Protein AF-A0A9P8GZR8-F1 (afdb_monomer)

Radius of gyration: 40.52 Å; Cα contacts (8 Å, |Δi|>4): 191; chains: 1; bounding box: 116×113×100 Å

Sequence (343 aa):
MSGWYPTDTESRPPSTSALFSSSCRWFKSMFSFAWVFSQSVRPCLRPWTRTPFLPSHVSFSSTRPIAITRVQREQESEQARAARLARKRQYEKTRLANENDQEREARLFRQRQYNKLRRANETAEARAARLARMHEYRTACRECETDKQRQERLARERQARADSPQKFLAYQRKFGRKPENREKTKQKNREYRKKHPGVEHLQHEQLSIRRATRLVEQVFSGRSKTIANTYTWKTHTPVSFDDKVEHHCTACHRFRFLKHWWKEKSRPETTETSSNHDRYMCSRCFANDWNLVVPETFSGRLPRLFTSPDYPPPFRKERLKANKSAHDIKKQHEEDEKENERS

Structure (mmCIF, N/CA/C/O backbone):
data_AF-A0A9P8GZR8-F1
#
_entry.id   AF-A0A9P8GZR8-F1
#
loop_
_atom_site.group_PDB
_atom_site.id
_atom_site.type_symbol
_atom_site.label_atom_id
_atom_site.label_alt_id
_atom_site.label_comp_id
_atom_site.label_asym_id
_atom_site.label_entity_id
_atom_site.label_seq_id
_atom_site.pdbx_PDB_ins_code
_atom_site.Cartn_x
_atom_site.Cartn_y
_atom_site.Cartn_z
_atom_site.occupancy
_atom_site.B_iso_or_equiv
_atom_site.auth_seq_id
_atom_site.auth_comp_id
_atom_site.auth_asym_id
_atom_site.auth_atom_id
_atom_site.pdbx_PDB_model_num
ATOM 1 N N . MET A 1 1 ? -10.740 -64.387 -15.694 1.00 41.38 1 MET A N 1
ATOM 2 C CA . MET A 1 1 ? -11.899 -63.752 -15.034 1.00 41.38 1 MET A CA 1
ATOM 3 C C . MET A 1 1 ? -11.393 -62.648 -14.122 1.00 41.38 1 MET A C 1
ATOM 5 O O . MET A 1 1 ? -10.941 -62.948 -13.029 1.00 41.38 1 MET A O 1
ATOM 9 N N . SER A 1 2 ? -11.427 -61.410 -14.615 1.00 39.69 2 SER A N 1
ATOM 10 C CA . SER A 1 2 ? -11.446 -60.152 -13.849 1.00 39.69 2 SER A CA 1
ATOM 11 C C . SER A 1 2 ? -11.547 -59.006 -14.873 1.00 39.69 2 SER A C 1
ATOM 13 O O . SER A 1 2 ? -10.567 -58.648 -15.520 1.00 39.69 2 SER A O 1
ATOM 15 N N . GLY A 1 3 ? -12.782 -58.539 -15.111 1.00 31.98 3 GLY A N 1
ATOM 16 C CA . GLY A 1 3 ? -13.132 -57.420 -16.008 1.00 31.98 3 GLY A CA 1
ATOM 17 C C . GLY A 1 3 ? -12.658 -56.073 -15.443 1.00 31.98 3 GLY A C 1
ATOM 18 O O . GLY A 1 3 ? -12.529 -55.937 -14.232 1.00 31.98 3 GLY A O 1
ATOM 19 N N . TRP A 1 4 ? -12.188 -55.125 -16.261 1.00 41.56 4 TRP A N 1
ATOM 20 C CA . TRP A 1 4 ? -12.95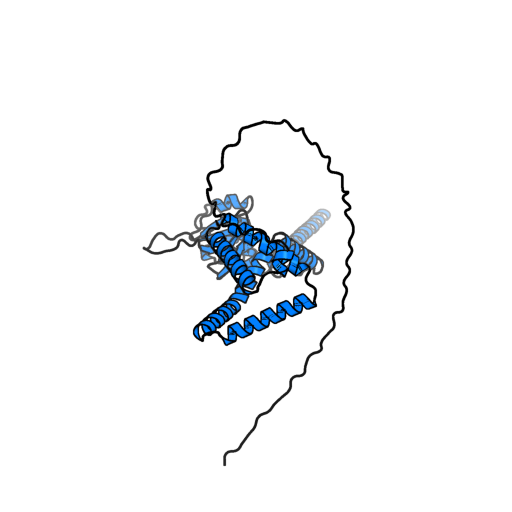8 -54.174 -17.092 1.00 41.56 4 TRP A CA 1
ATOM 21 C C . TRP A 1 4 ? -13.995 -53.364 -16.303 1.00 41.56 4 TRP A C 1
ATOM 23 O O . TRP A 1 4 ? -15.038 -53.917 -15.992 1.00 41.56 4 TRP A O 1
ATOM 33 N N . TYR A 1 5 ? -13.732 -52.068 -16.072 1.00 38.62 5 TYR A N 1
ATOM 34 C CA . TYR A 1 5 ? -14.686 -50.961 -16.283 1.00 38.62 5 TYR A CA 1
ATOM 35 C C . TYR A 1 5 ? -13.929 -49.633 -16.569 1.00 38.62 5 TYR A C 1
ATOM 37 O O . TYR A 1 5 ? -12.768 -49.508 -16.166 1.00 38.62 5 TYR A O 1
ATOM 45 N N . PRO A 1 6 ? -14.546 -48.682 -17.305 1.00 48.59 6 PRO A N 1
ATOM 46 C CA . PRO A 1 6 ? -13.891 -47.645 -18.098 1.00 48.59 6 PRO A CA 1
ATOM 47 C C . PRO A 1 6 ? -14.061 -46.209 -17.562 1.00 48.59 6 PRO A C 1
ATOM 49 O O . PRO A 1 6 ? -14.715 -45.943 -16.558 1.00 48.59 6 PRO A O 1
ATOM 52 N N . THR A 1 7 ? -13.430 -45.295 -18.297 1.00 42.91 7 THR A N 1
ATOM 53 C CA . THR A 1 7 ? -13.471 -43.833 -18.217 1.00 42.91 7 THR A CA 1
ATOM 54 C C . THR A 1 7 ? -14.837 -43.247 -18.572 1.00 42.91 7 THR A C 1
ATOM 56 O O . THR A 1 7 ? -15.318 -43.510 -19.672 1.00 42.91 7 THR A O 1
ATOM 59 N N . ASP A 1 8 ? -15.355 -42.347 -17.731 1.00 36.03 8 ASP A N 1
ATOM 60 C CA . ASP A 1 8 ? -16.434 -41.426 -18.097 1.00 36.03 8 ASP A CA 1
ATOM 61 C C . ASP A 1 8 ? -15.951 -39.973 -18.109 1.00 36.03 8 ASP A C 1
ATOM 63 O O . ASP A 1 8 ? -15.448 -39.408 -17.133 1.00 36.03 8 ASP A O 1
ATOM 67 N N . THR A 1 9 ? -16.109 -39.393 -19.290 1.00 39.34 9 THR A N 1
ATOM 68 C CA . THR A 1 9 ? -16.058 -37.980 -19.630 1.00 39.34 9 THR A CA 1
ATOM 69 C C . THR A 1 9 ? -17.422 -37.350 -19.372 1.00 39.34 9 THR A C 1
ATOM 71 O O . THR A 1 9 ? -18.381 -37.753 -20.020 1.00 39.34 9 THR A O 1
ATOM 74 N N . GLU A 1 10 ? -17.510 -36.291 -18.561 1.00 36.59 10 GLU A N 1
ATOM 75 C CA . GLU A 1 10 ? -18.648 -35.367 -18.648 1.00 36.59 10 GLU A CA 1
ATOM 76 C C . GLU A 1 10 ? -18.236 -33.889 -18.643 1.00 36.59 10 GLU A C 1
ATOM 78 O O . GLU A 1 10 ? -17.566 -33.347 -17.762 1.00 36.59 10 GLU A O 1
ATOM 83 N N . SER A 1 11 ? -18.690 -33.274 -19.725 1.00 33.84 11 SER A N 1
ATOM 84 C CA . SER A 1 11 ? -18.768 -31.884 -20.145 1.00 33.84 11 SER A CA 1
ATOM 85 C C . SER A 1 11 ? -19.301 -30.883 -19.112 1.00 33.84 11 SER A C 1
ATOM 87 O O . SER A 1 11 ? -20.322 -31.106 -18.467 1.00 33.84 11 SER A O 1
ATOM 89 N N . ARG A 1 12 ? -18.701 -29.683 -19.091 1.00 36.59 12 ARG A N 1
ATOM 90 C CA . ARG A 1 12 ? -19.295 -28.457 -18.525 1.00 36.59 12 ARG A CA 1
ATOM 91 C C . ARG A 1 12 ? -19.365 -27.357 -19.602 1.00 36.59 12 ARG A C 1
ATOM 93 O O . ARG A 1 12 ? -18.373 -27.166 -20.304 1.00 36.59 12 ARG A O 1
ATOM 100 N N . PRO A 1 13 ? -20.493 -26.634 -19.744 1.00 46.19 13 PRO A N 1
ATOM 101 C CA . PRO A 1 13 ? -20.713 -25.684 -20.839 1.00 46.19 13 PRO A CA 1
ATOM 102 C C . PRO A 1 13 ? -20.084 -24.294 -20.590 1.00 46.19 13 PRO A C 1
ATOM 104 O O . PRO A 1 13 ? -19.854 -23.922 -19.435 1.00 46.19 13 PRO A O 1
ATOM 107 N N . PRO A 1 14 ? -19.836 -23.493 -21.649 1.00 40.06 14 PRO A N 1
ATOM 108 C CA . PRO A 1 14 ? -19.270 -22.150 -21.529 1.00 40.06 14 PRO A CA 1
ATOM 109 C C . PRO A 1 14 ? -20.333 -21.079 -21.227 1.00 40.06 14 PRO A C 1
ATOM 111 O O . PRO A 1 14 ? -21.362 -20.983 -21.894 1.00 40.06 14 PRO A O 1
ATOM 114 N N . SER A 1 15 ? -20.052 -20.218 -20.242 1.00 38.75 15 SER A N 1
ATOM 115 C CA . SER A 1 15 ? -20.881 -19.061 -19.892 1.00 38.75 15 SER A CA 1
ATOM 116 C C . SER A 1 15 ? -20.549 -17.834 -20.752 1.00 38.75 15 SER A C 1
ATOM 118 O O . SER A 1 15 ? -19.483 -17.235 -20.620 1.00 38.75 15 SER A O 1
ATOM 120 N N . THR A 1 16 ? -21.502 -17.485 -21.612 1.00 37.47 16 THR A N 1
ATOM 121 C CA . THR A 1 16 ? -21.916 -16.146 -22.072 1.00 37.47 16 THR A CA 1
ATOM 122 C C . THR A 1 16 ? -21.005 -14.947 -21.765 1.00 37.47 16 THR A C 1
ATOM 124 O O . THR A 1 16 ? -20.926 -14.445 -20.642 1.00 37.47 16 THR A O 1
ATOM 127 N N . SER A 1 17 ? -20.434 -14.409 -22.839 1.00 33.34 17 SER A N 1
ATOM 128 C CA . SER A 1 17 ? -19.856 -13.076 -22.982 1.00 33.34 17 SER A CA 1
ATOM 129 C C . SER A 1 17 ? -20.936 -11.989 -23.057 1.00 33.34 17 SER A C 1
ATOM 131 O O . SER A 1 17 ? -21.786 -12.031 -23.945 1.00 33.34 17 SER A O 1
ATOM 133 N N . ALA A 1 18 ? -20.853 -10.976 -22.190 1.00 35.78 18 ALA A N 1
ATOM 134 C CA . ALA A 1 18 ? -21.637 -9.746 -22.286 1.00 35.78 18 ALA A CA 1
ATOM 135 C C . ALA A 1 18 ? -20.717 -8.526 -22.477 1.00 35.78 18 ALA A C 1
ATOM 137 O O . ALA A 1 18 ? -19.954 -8.135 -21.596 1.00 35.78 18 ALA A O 1
ATOM 138 N N . LEU A 1 19 ? -20.797 -8.001 -23.698 1.00 36.06 19 LEU A N 1
ATOM 139 C CA . LEU A 1 19 ? -20.712 -6.612 -24.154 1.00 36.06 19 LEU A CA 1
ATOM 140 C C . LEU A 1 19 ? -20.457 -5.533 -23.081 1.00 36.06 19 LEU A C 1
ATOM 142 O O . LEU A 1 19 ? -21.295 -5.310 -22.215 1.00 36.06 19 LEU A O 1
ATOM 146 N N . PHE A 1 20 ? -19.401 -4.733 -23.268 1.00 30.66 20 PHE A N 1
ATOM 147 C CA . PHE A 1 20 ? -19.472 -3.300 -22.965 1.00 30.66 20 PHE A CA 1
ATOM 148 C C . PHE A 1 20 ? -18.838 -2.479 -24.087 1.00 30.66 20 PHE A C 1
ATOM 150 O O . PHE A 1 20 ? -17.641 -2.546 -24.364 1.00 30.66 20 PHE A O 1
ATOM 157 N N . SER A 1 21 ? -19.724 -1.729 -24.734 1.00 31.88 21 SER A N 1
ATOM 158 C CA . SER A 1 21 ? -19.485 -0.761 -25.789 1.00 31.88 21 SER A CA 1
ATOM 159 C C . SER A 1 21 ? -18.870 0.527 -25.234 1.00 31.88 21 SER A C 1
ATOM 161 O O . SER A 1 21 ? -19.261 1.034 -24.184 1.00 31.88 21 SER A O 1
ATOM 163 N N . SER A 1 22 ? -17.897 1.021 -25.994 1.00 32.09 22 SER A N 1
ATOM 164 C CA . SER A 1 22 ? -17.511 2.403 -26.273 1.00 32.09 22 SER A CA 1
ATOM 165 C C . SER A 1 22 ? -18.297 3.542 -25.612 1.00 32.09 22 SER A C 1
ATOM 167 O O . SER A 1 22 ? -19.508 3.652 -25.775 1.00 32.09 22 SER A O 1
ATOM 169 N N . SER A 1 23 ? -17.561 4.517 -25.062 1.00 33.31 23 SER A N 1
ATOM 170 C CA . SER A 1 23 ? -17.719 5.938 -25.426 1.00 33.31 23 SER A CA 1
ATOM 171 C C . SER A 1 23 ? -16.568 6.792 -24.887 1.00 33.31 23 SER A C 1
ATOM 173 O O . SER A 1 23 ? -16.474 7.098 -23.701 1.00 33.31 23 SER A O 1
ATOM 175 N N . CYS A 1 24 ? -15.697 7.205 -25.806 1.00 31.47 24 CYS A N 1
ATOM 176 C CA . CYS A 1 24 ? -14.807 8.348 -25.664 1.00 31.47 24 CYS A CA 1
ATOM 177 C C . CYS A 1 24 ? -15.612 9.646 -25.795 1.00 31.47 24 CYS A C 1
ATOM 179 O O . CYS A 1 24 ? -16.327 9.794 -26.780 1.00 31.47 24 CYS A O 1
ATOM 181 N N . ARG A 1 25 ? -15.402 10.630 -24.913 1.00 35.22 25 ARG A N 1
ATOM 182 C CA . ARG A 1 25 ? -15.532 12.053 -25.273 1.00 35.22 25 ARG A CA 1
ATOM 183 C C . ARG A 1 25 ? -14.432 12.867 -24.603 1.00 35.22 25 ARG A C 1
ATOM 185 O O . ARG A 1 25 ? -14.349 12.965 -23.384 1.00 35.22 25 ARG A O 1
ATOM 192 N N . TRP A 1 26 ? -13.567 13.404 -25.456 1.00 32.12 26 TRP A N 1
ATOM 193 C CA . TRP A 1 26 ? -12.653 14.502 -25.182 1.00 32.12 26 TRP A CA 1
ATOM 194 C C . TRP A 1 26 ? -13.415 15.827 -25.263 1.00 32.12 26 TRP A C 1
ATOM 196 O O . TRP A 1 26 ? -14.253 15.990 -26.146 1.00 32.12 26 TRP A O 1
ATOM 206 N N . PHE A 1 27 ? -13.036 16.796 -24.433 1.00 29.84 27 PHE A N 1
ATOM 207 C CA . PHE A 1 27 ? -13.162 18.215 -24.760 1.00 29.84 27 PHE A CA 1
ATOM 208 C C . PHE A 1 27 ? -11.853 18.918 -24.380 1.00 29.84 27 PHE A C 1
ATOM 210 O O . PHE A 1 27 ? -11.370 18.799 -23.255 1.00 29.84 27 PHE A O 1
ATOM 217 N N . LYS A 1 28 ? -11.259 19.595 -25.367 1.00 34.94 28 LYS A N 1
ATOM 218 C CA . LYS A 1 28 ? -10.106 20.500 -25.272 1.00 34.94 28 LYS A CA 1
ATOM 219 C C . LYS A 1 28 ? -10.610 21.924 -25.502 1.00 34.94 28 LYS A C 1
ATOM 221 O O . LYS A 1 28 ? -11.396 22.107 -26.422 1.00 34.94 28 LYS A O 1
ATOM 226 N N . SER A 1 29 ? -10.084 22.887 -24.748 1.00 29.55 29 SER A N 1
ATOM 227 C CA . SER A 1 29 ? -9.763 24.277 -25.144 1.00 29.55 29 SER A CA 1
ATOM 228 C C . SER A 1 29 ? -9.385 25.044 -23.867 1.00 29.55 29 SER A C 1
ATOM 230 O O . SER A 1 29 ? -9.903 24.712 -22.811 1.00 29.55 29 SER A O 1
ATOM 232 N N . MET A 1 30 ? -8.528 26.061 -23.813 1.00 31.45 30 MET A N 1
ATOM 233 C CA . MET A 1 30 ? -7.739 26.797 -24.798 1.00 31.45 30 MET A CA 1
ATOM 234 C C . MET A 1 30 ? -6.785 27.668 -23.955 1.00 31.45 30 MET A C 1
ATOM 236 O O . MET A 1 30 ? -7.251 28.293 -23.009 1.00 31.45 30 MET A O 1
ATOM 240 N N . PHE A 1 31 ? -5.490 27.741 -24.259 1.00 32.75 31 PHE A N 1
ATOM 241 C CA . PHE A 1 31 ? -4.648 28.844 -23.774 1.00 32.75 31 PHE A CA 1
ATOM 242 C C . PHE A 1 31 ? -3.697 29.260 -24.894 1.00 32.75 31 PHE A C 1
ATOM 244 O O . PHE A 1 31 ? -2.728 28.567 -25.202 1.00 32.75 31 PHE A O 1
ATOM 251 N N . SER A 1 32 ? -4.040 30.387 -25.517 1.00 33.41 32 SER A N 1
ATOM 252 C CA . SER A 1 32 ? -3.148 31.208 -26.331 1.00 33.41 32 SER A CA 1
ATOM 253 C C . SER A 1 32 ? -2.148 31.904 -25.418 1.00 33.41 32 SER A C 1
ATOM 255 O O . SER A 1 32 ? -2.558 32.543 -24.454 1.00 33.41 32 SER A O 1
ATOM 257 N N . PHE A 1 33 ? -0.863 31.860 -25.760 1.00 33.91 33 PHE A N 1
ATOM 258 C CA . PHE A 1 33 ? 0.073 32.897 -25.339 1.00 33.91 33 PHE A CA 1
ATOM 259 C C . PHE A 1 33 ? 0.912 33.347 -26.527 1.00 33.91 33 PHE A C 1
ATOM 261 O O . PHE A 1 33 ? 1.509 32.546 -27.247 1.00 33.91 33 PHE A O 1
ATOM 268 N N . ALA A 1 34 ? 0.856 34.658 -26.726 1.00 33.78 34 ALA A N 1
ATOM 269 C CA . ALA A 1 34 ? 1.476 35.408 -27.790 1.00 33.78 34 ALA A CA 1
ATOM 270 C C . ALA A 1 34 ? 3.004 35.406 -27.668 1.00 33.78 34 ALA A C 1
ATOM 272 O O . ALA A 1 34 ? 3.575 35.536 -26.586 1.00 33.78 34 ALA A O 1
ATOM 273 N N . TRP A 1 35 ? 3.639 35.294 -28.828 1.00 33.28 35 TRP A N 1
ATOM 274 C CA . TRP A 1 35 ? 5.014 35.694 -29.083 1.00 33.28 35 TRP A CA 1
ATOM 275 C C . TRP A 1 35 ? 5.139 37.218 -29.001 1.00 33.28 35 TRP A C 1
ATOM 277 O O . TRP A 1 35 ? 4.384 37.919 -29.671 1.00 33.28 35 TRP A O 1
ATOM 287 N N . VAL A 1 36 ? 6.134 37.726 -28.269 1.00 35.84 36 VAL A N 1
ATOM 288 C CA . VAL A 1 36 ? 6.644 39.093 -28.450 1.00 35.84 36 VAL A CA 1
ATOM 289 C C . VAL A 1 36 ? 8.171 39.073 -28.506 1.00 35.84 36 VAL A C 1
ATOM 291 O O . VAL A 1 36 ? 8.847 38.277 -27.859 1.00 35.84 36 VAL A O 1
ATOM 294 N N . PHE A 1 37 ? 8.641 39.941 -29.392 1.00 30.38 37 PHE A N 1
ATOM 295 C CA . PHE A 1 37 ? 9.926 40.074 -30.049 1.00 30.38 37 PHE A CA 1
ATOM 296 C C . PHE A 1 37 ? 11.168 40.240 -29.166 1.00 30.38 37 PHE A C 1
ATOM 298 O O . PHE A 1 37 ? 11.188 40.947 -28.164 1.00 30.38 37 PHE A O 1
ATOM 305 N N . SER A 1 38 ? 12.249 39.680 -29.704 1.00 31.52 38 SER A N 1
ATOM 306 C CA . SER A 1 38 ? 13.649 39.994 -29.437 1.00 31.52 38 SER A CA 1
ATOM 307 C C . SER A 1 38 ? 14.034 41.363 -30.027 1.00 31.52 38 SER A C 1
ATOM 309 O O . SER A 1 38 ? 13.811 41.603 -31.211 1.00 31.52 38 SER A O 1
ATOM 311 N N . GLN A 1 39 ? 14.700 42.211 -29.240 1.00 34.03 39 GLN A N 1
ATOM 312 C CA . GLN A 1 39 ? 15.567 43.310 -29.701 1.00 34.03 39 GLN A CA 1
ATOM 313 C C . GLN A 1 39 ? 16.899 43.141 -28.948 1.00 34.03 39 GLN A C 1
ATOM 315 O O . GLN A 1 39 ? 16.931 43.204 -27.726 1.00 34.03 39 GLN A O 1
ATOM 320 N N . SER A 1 40 ? 17.956 42.600 -29.560 1.00 35.69 40 SER A N 1
ATOM 321 C CA . SER A 1 40 ? 18.969 43.305 -30.363 1.00 35.69 40 SER A CA 1
ATOM 322 C C . SER A 1 40 ? 19.450 44.623 -29.751 1.00 35.69 40 SER A C 1
ATOM 324 O O . SER A 1 40 ? 18.965 45.688 -30.116 1.00 35.69 40 SER A O 1
ATOM 326 N N . VAL A 1 41 ? 20.499 44.549 -28.929 1.00 36.88 41 VAL A N 1
ATOM 327 C CA . VAL A 1 41 ? 21.433 45.664 -28.728 1.00 36.88 41 VAL A CA 1
ATOM 328 C C . VAL A 1 41 ? 22.851 45.124 -28.910 1.00 36.88 41 VAL A C 1
ATOM 330 O O . VAL A 1 41 ? 23.341 44.322 -28.118 1.00 36.88 41 VAL A O 1
ATOM 333 N N . ARG A 1 42 ? 23.491 45.537 -30.008 1.00 44.06 42 ARG A N 1
ATOM 334 C CA . ARG A 1 42 ? 24.937 45.418 -30.229 1.00 44.06 42 ARG A CA 1
ATOM 335 C C . ARG A 1 42 ? 25.636 46.560 -29.488 1.00 44.06 42 ARG A C 1
ATOM 337 O O . ARG A 1 42 ? 25.150 47.685 -29.581 1.00 44.06 42 ARG A O 1
ATOM 344 N N . PRO A 1 43 ? 26.824 46.328 -28.911 1.00 37.69 43 PRO A N 1
ATOM 345 C CA . PRO A 1 43 ? 27.811 47.396 -28.817 1.00 37.69 43 PRO A CA 1
ATOM 346 C C . PRO A 1 43 ? 29.089 47.054 -29.593 1.00 37.69 43 PRO A C 1
AT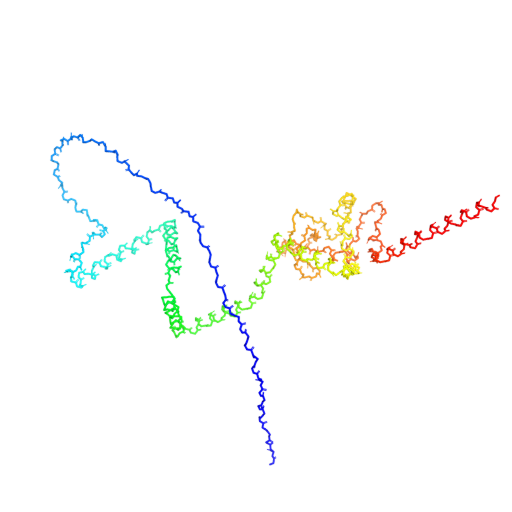OM 348 O O . PRO A 1 43 ? 29.773 46.071 -29.328 1.00 37.69 43 PRO A O 1
ATOM 351 N N . CYS A 1 44 ? 29.339 47.910 -30.579 1.00 35.25 44 CYS A N 1
ATOM 352 C CA . CYS A 1 44 ? 30.595 48.565 -30.932 1.00 35.25 44 CYS A CA 1
ATOM 353 C C . CYS A 1 44 ? 31.929 47.809 -30.794 1.00 35.25 44 CYS A C 1
ATOM 355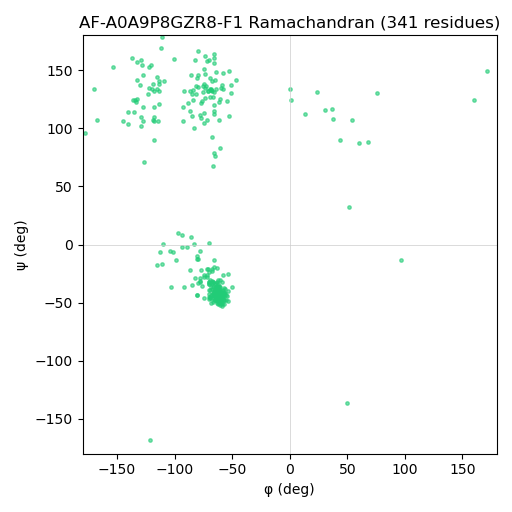 O O . CYS A 1 44 ? 32.448 47.549 -29.712 1.00 35.25 44 CYS A O 1
ATOM 357 N N . LEU A 1 45 ? 32.542 47.639 -31.966 1.00 38.78 45 LEU A N 1
ATOM 358 C CA . LEU A 1 45 ? 33.963 47.425 -32.213 1.00 38.78 45 LEU A CA 1
ATOM 359 C C . LEU A 1 45 ? 34.839 48.483 -31.514 1.00 38.78 45 LEU A C 1
ATOM 361 O O . LEU A 1 45 ? 34.586 49.682 -31.631 1.00 38.78 45 LEU A O 1
ATOM 365 N N . ARG A 1 46 ? 35.948 48.040 -30.910 1.00 38.25 46 ARG A N 1
ATOM 366 C CA . ARG A 1 46 ? 37.199 48.812 -30.844 1.00 38.25 46 ARG A CA 1
ATOM 367 C C . ARG A 1 46 ? 38.366 47.928 -31.302 1.00 38.25 46 ARG A C 1
ATOM 369 O O . ARG A 1 46 ? 38.416 46.764 -30.905 1.00 38.25 46 ARG A O 1
ATOM 376 N N . PRO A 1 47 ? 39.291 48.455 -32.121 1.00 44.72 47 PRO A N 1
ATOM 377 C CA . PRO A 1 47 ? 40.413 47.701 -32.658 1.00 44.72 47 PRO A CA 1
ATOM 378 C C . PRO A 1 47 ? 41.587 47.733 -31.677 1.00 44.72 47 PRO A C 1
ATOM 380 O O . PRO A 1 47 ? 41.964 48.794 -31.186 1.00 44.72 47 PRO A O 1
ATOM 383 N N . TRP A 1 48 ? 42.178 46.573 -31.404 1.00 41.97 48 TRP A N 1
ATOM 384 C CA . TRP A 1 48 ? 43.491 46.470 -30.773 1.00 41.97 48 TRP A CA 1
ATOM 385 C C . TRP A 1 48 ? 44.426 45.758 -31.742 1.00 41.97 48 TRP A C 1
ATOM 387 O O . TRP A 1 48 ? 4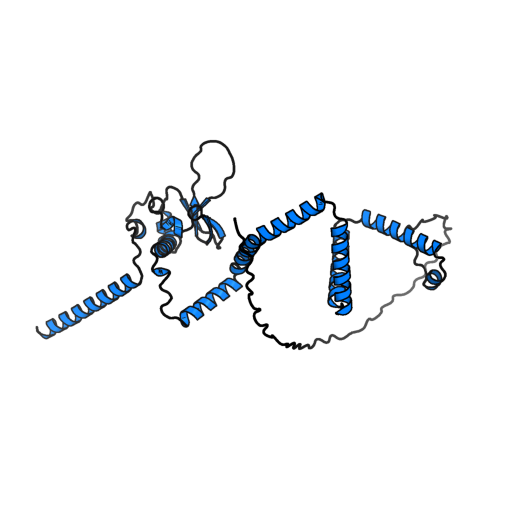4.323 44.558 -31.979 1.00 41.97 48 TRP A O 1
ATOM 397 N N . THR A 1 49 ? 45.336 46.533 -32.315 1.00 47.44 49 THR A N 1
ATOM 398 C CA . THR A 1 49 ? 46.551 46.048 -32.960 1.00 47.44 49 THR A CA 1
ATOM 399 C C . THR A 1 49 ? 47.452 45.414 -31.903 1.00 47.44 49 THR A C 1
ATOM 401 O O . THR A 1 49 ? 47.887 46.093 -30.972 1.00 47.44 49 THR A O 1
ATOM 404 N N . ARG A 1 50 ? 47.767 44.124 -32.049 1.00 40.56 50 ARG A N 1
ATOM 405 C CA . ARG A 1 50 ? 48.863 43.480 -31.317 1.00 40.56 50 ARG A CA 1
ATOM 406 C C . ARG A 1 50 ? 49.535 42.433 -32.209 1.00 40.56 50 ARG A C 1
ATOM 408 O O . ARG A 1 50 ? 48.942 41.410 -32.517 1.00 40.56 50 ARG A O 1
ATOM 415 N N . THR A 1 51 ? 50.733 42.802 -32.664 1.00 43.69 51 THR A N 1
ATOM 416 C CA . THR A 1 51 ? 51.938 41.997 -32.962 1.00 43.69 51 THR A CA 1
ATOM 417 C C . THR A 1 51 ? 51.782 40.496 -33.275 1.00 43.69 51 THR A C 1
ATOM 419 O O . THR A 1 51 ? 51.224 39.763 -32.458 1.00 43.69 51 THR A O 1
ATOM 422 N N . PRO A 1 52 ? 52.398 39.988 -34.363 1.00 46.19 52 PRO A N 1
ATOM 423 C CA . PRO A 1 52 ? 52.395 38.566 -34.677 1.00 46.19 52 PRO A CA 1
ATOM 424 C C . PRO A 1 52 ? 53.344 37.823 -33.729 1.00 46.19 52 PRO A C 1
ATOM 426 O O . PRO A 1 52 ? 54.563 37.890 -33.861 1.00 46.19 52 PRO A O 1
ATOM 429 N N . PHE A 1 53 ? 52.781 37.110 -32.757 1.00 41.78 53 PHE A N 1
ATOM 430 C CA . PHE A 1 53 ? 53.499 36.069 -32.032 1.00 41.78 53 PHE A CA 1
ATOM 431 C C . PHE A 1 53 ? 53.339 34.773 -32.834 1.00 41.78 53 PHE A C 1
ATOM 433 O O . PHE A 1 53 ? 52.221 34.295 -33.030 1.00 41.78 53 PHE A O 1
ATOM 440 N N . LEU A 1 54 ? 54.447 34.247 -33.356 1.00 49.38 54 LEU A N 1
ATOM 441 C CA . LEU A 1 54 ? 54.511 32.955 -34.040 1.00 49.38 54 LEU A CA 1
ATOM 442 C C . LEU A 1 54 ? 53.941 31.857 -33.122 1.00 49.38 54 LEU A C 1
ATOM 444 O O . LEU A 1 54 ? 54.451 31.686 -32.012 1.00 49.38 54 LEU A O 1
ATOM 448 N N . PRO A 1 55 ? 52.919 31.089 -33.542 1.00 44.19 55 PRO A N 1
ATOM 449 C CA . PRO A 1 55 ? 52.497 29.931 -32.782 1.00 44.19 55 PRO A CA 1
ATOM 450 C C . PRO A 1 55 ? 53.492 28.801 -33.044 1.00 44.19 55 PRO A C 1
ATOM 452 O O . PRO A 1 55 ? 53.541 28.214 -34.126 1.00 44.19 55 PRO A O 1
ATOM 455 N N . SER A 1 56 ? 54.288 28.490 -32.025 1.00 42.72 56 SER A N 1
ATOM 456 C CA . SER A 1 56 ? 54.913 27.184 -31.887 1.00 42.72 56 SER A CA 1
ATOM 457 C C . SER A 1 56 ? 53.835 26.107 -32.038 1.00 42.72 56 SER A C 1
ATOM 459 O O . SER A 1 56 ? 52.755 26.182 -31.448 1.00 42.72 56 SER A O 1
ATOM 461 N N . HIS A 1 57 ? 54.119 25.126 -32.891 1.00 50.41 57 HIS A N 1
ATOM 462 C CA . HIS A 1 57 ? 53.253 23.998 -33.217 1.00 50.41 57 HIS A CA 1
ATOM 463 C C . HIS A 1 57 ? 53.065 23.106 -31.976 1.00 50.41 57 HIS A C 1
ATOM 465 O O . HIS A 1 57 ? 53.692 22.061 -31.825 1.00 50.41 57 HIS A O 1
ATOM 471 N N . VAL A 1 58 ? 52.198 23.516 -31.052 1.00 42.19 58 VAL A N 1
ATOM 472 C CA . VAL A 1 58 ? 51.676 22.620 -30.024 1.00 42.19 58 VAL A CA 1
ATOM 473 C C . VAL A 1 58 ? 50.525 21.872 -30.673 1.00 42.19 58 VAL A C 1
ATOM 475 O O . VAL A 1 58 ? 49.424 22.401 -30.827 1.00 42.19 58 VAL A O 1
ATOM 478 N N . SER A 1 59 ? 50.798 20.641 -31.100 1.00 40.91 59 SER A N 1
ATOM 479 C CA . SER A 1 59 ? 49.794 19.688 -31.567 1.00 40.91 59 SER A CA 1
ATOM 480 C C . SER A 1 59 ? 48.811 19.395 -30.433 1.00 40.91 59 SER A C 1
ATOM 482 O O . SER A 1 59 ? 48.952 18.422 -29.694 1.00 40.91 59 SER A O 1
ATOM 484 N N . PHE A 1 60 ? 47.811 20.261 -30.263 1.00 39.28 60 PHE A N 1
ATOM 485 C CA . PHE A 1 60 ? 46.698 20.029 -29.358 1.00 39.28 60 PHE A CA 1
ATOM 486 C C . PHE A 1 60 ? 45.882 18.871 -29.931 1.00 39.28 60 PHE A C 1
ATOM 488 O O . PHE A 1 60 ? 45.009 19.049 -30.782 1.00 39.28 60 PHE A O 1
ATOM 495 N N . SER A 1 61 ? 46.204 17.656 -29.485 1.00 42.78 61 SER A N 1
ATOM 496 C CA . SER A 1 61 ? 45.419 16.447 -29.718 1.00 42.78 61 SER A CA 1
ATOM 497 C C . SER A 1 61 ? 44.073 16.593 -29.003 1.00 42.78 61 SER A C 1
ATOM 499 O O . SER A 1 61 ? 43.837 16.028 -27.933 1.00 42.78 61 SER A O 1
ATOM 501 N N . SER A 1 62 ? 43.173 17.384 -29.589 1.00 48.12 62 SER A N 1
ATOM 502 C CA . SER A 1 62 ? 41.789 17.470 -29.154 1.00 48.12 62 SER A CA 1
ATOM 503 C C . SER A 1 62 ? 41.165 16.088 -29.306 1.00 48.12 62 SER A C 1
ATOM 505 O O . SER A 1 62 ? 40.879 15.623 -30.406 1.00 48.12 62 SER A O 1
ATOM 507 N N . THR A 1 63 ? 40.928 15.419 -28.181 1.00 54.31 63 THR A N 1
ATOM 508 C CA . THR A 1 63 ? 40.243 14.119 -28.112 1.00 54.31 63 THR A CA 1
ATOM 509 C C . THR A 1 63 ? 38.752 14.232 -28.447 1.00 54.31 63 THR A C 1
ATOM 511 O O . THR A 1 63 ? 38.018 13.244 -28.388 1.00 54.31 63 THR A O 1
ATOM 514 N N . ARG A 1 64 ? 38.270 15.441 -28.773 1.00 57.91 64 ARG A N 1
ATOM 515 C CA . ARG A 1 64 ? 36.882 15.686 -29.156 1.00 57.91 64 ARG A CA 1
ATOM 516 C C . ARG A 1 64 ? 36.696 15.331 -30.633 1.00 57.91 64 ARG A C 1
ATOM 518 O O . ARG A 1 64 ? 37.458 15.808 -31.471 1.00 57.91 64 ARG A O 1
ATOM 525 N N . PRO A 1 65 ? 35.677 14.530 -30.981 1.00 59.28 65 PRO A N 1
ATOM 526 C CA . PRO A 1 65 ? 35.416 14.192 -32.372 1.00 59.28 65 PRO A CA 1
ATOM 527 C C . PRO A 1 65 ? 35.103 15.463 -33.173 1.00 59.28 65 PRO A C 1
ATOM 529 O O . PRO A 1 65 ? 34.168 16.194 -32.846 1.00 59.28 65 PRO A O 1
ATOM 532 N N . ILE A 1 66 ? 35.887 15.711 -34.223 1.00 66.19 66 ILE A N 1
ATOM 533 C CA . ILE A 1 66 ? 35.679 16.817 -35.164 1.00 66.19 66 ILE A CA 1
ATOM 534 C C . ILE A 1 66 ? 34.343 16.598 -35.890 1.00 66.19 66 ILE A C 1
ATOM 536 O O . ILE A 1 66 ? 34.030 15.484 -36.324 1.00 66.19 66 ILE A O 1
ATOM 540 N N . ALA A 1 67 ? 33.529 17.650 -35.998 1.00 67.75 67 ALA A N 1
ATOM 541 C CA . ALA A 1 67 ? 32.249 17.592 -36.692 1.00 67.75 67 ALA A CA 1
ATOM 542 C C . ALA A 1 67 ? 32.477 17.504 -38.211 1.00 67.75 67 ALA A C 1
ATOM 544 O O . ALA A 1 67 ? 32.858 18.480 -38.846 1.00 67.75 67 ALA A O 1
ATOM 545 N N . ILE A 1 68 ? 32.239 16.324 -38.785 1.00 74.81 68 ILE A N 1
ATOM 546 C CA . ILE A 1 68 ? 32.353 16.076 -40.228 1.00 74.81 68 ILE A CA 1
ATOM 547 C C . ILE A 1 68 ? 31.086 16.551 -40.947 1.00 74.81 68 ILE A C 1
ATOM 549 O O . ILE A 1 68 ? 29.954 16.296 -40.494 1.00 74.81 68 ILE A O 1
ATOM 553 N N . THR A 1 69 ? 31.274 17.232 -42.078 1.00 83.50 69 THR A N 1
ATOM 554 C CA . THR A 1 69 ? 30.175 17.773 -42.885 1.00 83.50 69 THR A CA 1
ATOM 555 C C . THR A 1 69 ? 29.325 16.652 -43.489 1.00 83.50 69 THR A C 1
ATOM 557 O O . THR A 1 69 ? 29.692 15.475 -43.486 1.00 83.50 69 THR A O 1
ATOM 560 N N . ARG A 1 70 ? 28.125 16.995 -43.966 1.00 81.62 70 ARG A N 1
ATOM 561 C CA . ARG A 1 70 ? 27.226 16.022 -44.601 1.00 81.62 70 ARG A CA 1
ATOM 562 C C . ARG A 1 70 ? 27.857 15.405 -45.856 1.00 81.62 70 ARG A C 1
ATOM 564 O O . ARG A 1 70 ? 27.855 14.189 -45.979 1.00 81.62 70 ARG A O 1
ATOM 571 N N . VAL A 1 71 ? 28.464 16.238 -46.699 1.00 82.06 71 VAL A N 1
ATOM 572 C CA . VAL A 1 71 ? 29.116 15.831 -47.955 1.00 82.06 71 VAL A CA 1
ATOM 573 C C . VAL A 1 71 ? 30.265 14.854 -47.696 1.00 82.06 71 VAL A C 1
ATOM 575 O O . VAL A 1 71 ? 30.345 13.804 -48.321 1.00 82.06 71 VAL A O 1
ATOM 578 N N . GLN A 1 72 ? 31.100 15.128 -46.692 1.00 80.56 72 GLN A N 1
ATOM 579 C CA . GLN A 1 72 ? 32.191 14.227 -46.311 1.00 80.56 72 GLN A CA 1
ATOM 580 C C . GLN A 1 72 ? 31.685 12.878 -45.778 1.00 80.56 72 GLN A C 1
ATOM 582 O O . GLN A 1 72 ? 32.307 11.855 -46.028 1.00 80.56 72 GLN A O 1
ATOM 587 N N . ARG A 1 73 ? 30.540 12.842 -45.081 1.00 82.81 73 ARG A N 1
ATOM 588 C CA . ARG A 1 73 ? 29.927 11.581 -44.622 1.00 82.81 73 ARG A CA 1
ATOM 589 C C . ARG A 1 73 ? 29.368 10.731 -45.759 1.00 82.81 73 ARG A C 1
ATOM 591 O O . ARG A 1 73 ? 29.309 9.516 -45.607 1.00 82.81 73 ARG A O 1
ATOM 598 N N . GLU A 1 74 ? 28.916 11.365 -46.834 1.00 87.00 74 GLU A N 1
ATOM 599 C CA . GLU A 1 74 ? 28.382 10.687 -48.019 1.00 87.00 74 GLU A CA 1
ATOM 600 C C . GLU A 1 74 ? 29.516 10.133 -48.902 1.00 87.00 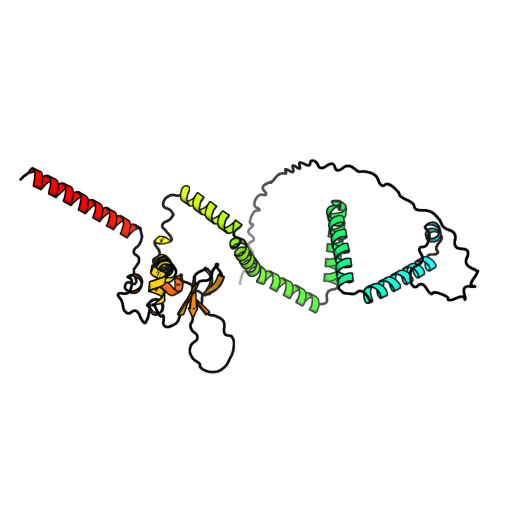74 GLU A C 1
ATOM 602 O O . GLU A 1 74 ? 29.344 9.093 -49.525 1.00 87.00 74 GLU A O 1
ATOM 607 N N . GLN A 1 75 ? 30.691 10.771 -48.884 1.00 89.19 75 GLN A N 1
ATOM 608 C CA . GLN A 1 75 ? 31.891 10.360 -49.630 1.00 89.19 75 GLN A CA 1
ATOM 609 C C . GLN A 1 75 ? 32.862 9.475 -48.819 1.00 89.19 75 GLN A C 1
ATOM 611 O O . GLN A 1 75 ? 33.895 9.047 -49.330 1.00 89.19 75 GLN A O 1
ATOM 616 N N . GLU A 1 76 ? 32.567 9.210 -47.543 1.00 89.38 76 GLU A N 1
ATOM 617 C CA . GLU A 1 76 ? 33.393 8.371 -46.668 1.00 89.38 76 GLU A CA 1
ATOM 618 C C . GLU A 1 76 ? 33.356 6.898 -47.108 1.00 89.38 76 GLU A C 1
ATOM 620 O O . GLU A 1 76 ? 32.284 6.315 -47.275 1.00 89.38 76 GLU A O 1
ATOM 625 N N . SER A 1 77 ? 34.525 6.252 -47.185 1.00 93.88 77 SER A N 1
ATOM 626 C CA . SER A 1 77 ? 34.594 4.794 -47.336 1.00 93.88 77 SER A CA 1
ATOM 627 C C . SER A 1 77 ? 34.043 4.079 -46.097 1.00 93.88 77 SER A C 1
ATOM 629 O O . SER A 1 77 ? 34.064 4.612 -44.981 1.00 93.88 77 SER A O 1
ATOM 631 N N . GLU A 1 78 ? 33.584 2.834 -46.253 1.00 93.56 78 GLU A N 1
ATOM 632 C CA . GLU A 1 78 ? 33.054 2.044 -45.133 1.00 93.56 78 GLU A CA 1
ATOM 633 C C . GLU A 1 78 ? 34.076 1.870 -44.003 1.00 93.56 78 GLU A C 1
ATOM 635 O O . GLU A 1 78 ? 33.733 1.997 -42.825 1.00 93.56 78 GLU A O 1
ATOM 640 N N . GLN A 1 79 ? 35.349 1.661 -44.356 1.00 92.62 79 GLN A N 1
ATOM 641 C CA . GLN A 1 79 ? 36.450 1.558 -43.398 1.00 92.62 79 GLN A CA 1
ATOM 642 C C . GLN A 1 79 ? 36.673 2.878 -42.646 1.00 92.62 79 GLN A C 1
ATOM 644 O O . GLN A 1 79 ? 36.786 2.877 -41.417 1.00 92.62 79 GLN A O 1
ATOM 649 N N . ALA A 1 80 ? 36.661 4.018 -43.347 1.00 90.31 80 ALA A N 1
ATOM 650 C CA . ALA A 1 80 ? 36.789 5.335 -42.721 1.00 90.31 80 ALA A CA 1
ATOM 651 C C . ALA A 1 80 ? 35.603 5.637 -41.788 1.00 90.31 80 ALA A C 1
ATOM 653 O O . ALA A 1 80 ? 35.789 6.099 -40.653 1.00 90.31 80 ALA A O 1
ATOM 654 N N . ARG A 1 81 ? 34.382 5.292 -42.215 1.00 91.19 81 ARG A N 1
ATOM 655 C CA . ARG A 1 81 ? 33.164 5.398 -41.405 1.00 91.19 81 ARG A CA 1
ATOM 656 C C . ARG A 1 81 ? 33.240 4.517 -40.157 1.00 91.19 81 ARG A C 1
ATOM 658 O O . ARG A 1 81 ? 32.907 4.984 -39.063 1.00 91.19 81 ARG A O 1
ATOM 665 N N . ALA A 1 82 ? 33.692 3.270 -40.290 1.00 94.06 82 ALA A N 1
ATOM 666 C CA . ALA A 1 82 ? 33.864 2.342 -39.175 1.00 94.06 82 ALA A CA 1
ATOM 667 C C . ALA A 1 82 ? 34.901 2.861 -38.169 1.00 94.06 82 ALA A C 1
ATOM 669 O O . ALA A 1 82 ? 34.601 2.941 -36.976 1.00 94.06 82 ALA A O 1
ATOM 670 N N . ALA A 1 83 ? 36.067 3.316 -38.640 1.00 93.25 83 ALA A N 1
ATOM 671 C CA . ALA A 1 83 ? 37.115 3.896 -37.801 1.00 93.25 83 ALA A CA 1
ATOM 672 C C . ALA A 1 83 ? 36.634 5.155 -37.059 1.00 93.25 83 ALA A C 1
ATOM 674 O O . ALA A 1 83 ? 36.896 5.339 -35.866 1.00 93.25 83 ALA A O 1
ATOM 675 N N . ARG A 1 84 ? 35.864 6.025 -37.722 1.00 91.50 84 ARG A N 1
ATOM 676 C CA . ARG A 1 84 ? 35.252 7.197 -37.083 1.00 91.50 84 ARG A CA 1
ATOM 677 C C . ARG A 1 84 ? 34.239 6.815 -36.006 1.00 91.50 84 ARG A C 1
ATOM 679 O O . ARG A 1 84 ? 34.265 7.388 -34.915 1.00 91.50 84 ARG A O 1
ATOM 686 N N . LEU A 1 85 ? 33.347 5.865 -36.286 1.00 92.69 85 LEU A N 1
ATOM 687 C CA . LEU A 1 85 ? 32.373 5.387 -35.301 1.00 92.69 85 LEU A CA 1
ATOM 688 C C . LEU A 1 85 ? 33.058 4.679 -34.126 1.00 92.69 85 LEU A C 1
ATOM 690 O O . LEU A 1 85 ? 32.628 4.864 -32.988 1.00 92.69 85 LEU A O 1
ATOM 694 N N . ALA A 1 86 ? 34.138 3.933 -34.371 1.00 94.12 86 ALA A N 1
ATOM 695 C CA . ALA A 1 86 ? 34.950 3.311 -33.330 1.00 94.12 86 ALA A CA 1
ATOM 696 C C . ALA A 1 86 ? 35.570 4.363 -32.399 1.00 94.12 86 ALA A C 1
ATOM 698 O O . ALA A 1 86 ? 35.376 4.282 -31.185 1.00 94.12 86 ALA A O 1
ATOM 699 N N . ARG A 1 87 ? 36.198 5.412 -32.955 1.00 93.88 87 ARG A N 1
ATOM 700 C CA . ARG A 1 87 ? 36.725 6.546 -32.171 1.00 93.88 87 ARG A CA 1
ATOM 701 C C . ARG A 1 87 ? 35.636 7.232 -31.344 1.00 93.88 87 ARG A C 1
ATOM 703 O O . ARG A 1 87 ? 35.831 7.498 -30.161 1.00 93.88 87 ARG A O 1
ATOM 710 N N . LYS A 1 88 ? 34.453 7.458 -31.928 1.00 93.12 88 LYS A N 1
ATOM 711 C CA . LYS A 1 88 ? 33.308 8.038 -31.206 1.00 93.12 88 LYS A CA 1
ATOM 712 C C . LYS A 1 88 ? 32.849 7.150 -30.039 1.00 93.12 88 LYS A C 1
ATOM 714 O O . LYS A 1 88 ? 32.627 7.665 -28.948 1.00 93.12 88 LYS A O 1
ATOM 719 N N . ARG A 1 89 ? 32.744 5.830 -30.243 1.00 95.44 89 ARG A N 1
ATOM 720 C CA . ARG A 1 89 ? 32.383 4.863 -29.186 1.00 95.44 89 ARG A CA 1
ATOM 721 C C . ARG A 1 89 ? 33.424 4.827 -28.067 1.00 95.44 89 ARG A C 1
ATOM 723 O O . ARG A 1 89 ? 33.044 4.774 -26.903 1.00 95.44 89 ARG A O 1
ATOM 730 N N . GLN A 1 90 ? 34.714 4.874 -28.406 1.00 95.31 90 GLN A N 1
ATOM 731 C CA . GLN A 1 90 ? 35.799 4.933 -27.423 1.00 95.31 90 GLN A CA 1
ATOM 732 C C . GLN A 1 90 ? 35.702 6.198 -26.566 1.00 95.31 90 GLN A C 1
ATOM 734 O O . GLN A 1 90 ? 35.702 6.093 -25.344 1.00 95.31 90 GLN A O 1
ATOM 739 N N . TYR A 1 91 ? 35.524 7.365 -27.193 1.00 94.94 91 TYR A N 1
ATOM 740 C CA . TYR A 1 91 ? 35.321 8.630 -26.482 1.00 94.94 91 TYR A CA 1
ATOM 741 C C . TYR A 1 91 ? 34.081 8.602 -25.573 1.00 94.94 91 TYR A C 1
ATOM 743 O O . TYR A 1 91 ? 34.127 9.038 -24.427 1.00 94.94 91 TYR A O 1
ATOM 751 N N . GLU A 1 92 ? 32.954 8.067 -26.052 1.00 95.00 92 GLU A N 1
ATOM 752 C CA . GLU A 1 92 ? 31.746 7.945 -25.228 1.00 95.00 92 GLU A CA 1
ATOM 753 C C . GLU A 1 92 ? 31.951 6.991 -24.047 1.00 95.00 92 GLU A C 1
ATOM 755 O O . GLU A 1 92 ? 31.489 7.293 -22.947 1.00 95.00 92 GLU A O 1
ATOM 760 N N . LYS A 1 93 ? 32.664 5.876 -24.252 1.00 95.94 93 LYS A N 1
ATOM 761 C CA . LYS A 1 93 ? 33.000 4.914 -23.196 1.00 95.94 93 LYS A CA 1
ATOM 762 C C . LYS A 1 93 ? 33.854 5.563 -22.109 1.00 95.94 93 LYS A C 1
ATOM 764 O O . LYS A 1 93 ? 33.516 5.426 -20.938 1.00 95.94 93 LYS A O 1
ATOM 769 N N . THR A 1 94 ? 34.917 6.279 -22.477 1.00 96.00 94 THR A N 1
ATOM 770 C CA . THR A 1 94 ? 35.786 6.956 -21.501 1.00 96.00 94 THR A CA 1
ATOM 771 C C . THR A 1 94 ? 35.048 8.080 -20.782 1.00 96.00 94 THR A C 1
ATOM 773 O O . THR A 1 94 ? 35.118 8.174 -19.563 1.00 96.00 94 THR A O 1
ATOM 776 N N . ARG A 1 95 ? 34.245 8.875 -21.499 1.00 95.81 95 ARG A N 1
ATOM 777 C CA . ARG A 1 95 ? 33.407 9.917 -20.891 1.00 95.81 95 ARG A CA 1
ATOM 778 C C . ARG A 1 95 ? 32.394 9.346 -19.892 1.00 95.81 95 ARG A C 1
ATOM 780 O O . ARG A 1 95 ? 32.208 9.932 -18.838 1.00 95.81 95 ARG A O 1
ATOM 787 N N . LEU A 1 96 ? 31.724 8.237 -20.222 1.00 95.38 96 LEU A N 1
ATOM 788 C CA . LEU A 1 96 ? 30.759 7.589 -19.322 1.00 95.38 96 LEU A CA 1
ATOM 789 C C . LEU A 1 96 ? 31.434 6.919 -18.120 1.00 95.38 96 LEU A C 1
ATOM 791 O O . LEU A 1 96 ? 30.832 6.867 -17.055 1.00 95.38 96 LEU A O 1
ATOM 795 N N . ALA A 1 97 ? 32.654 6.404 -18.284 1.00 95.81 97 ALA A N 1
ATOM 796 C CA . ALA A 1 97 ? 33.427 5.839 -17.179 1.00 95.81 97 ALA A CA 1
ATOM 797 C C . ALA A 1 97 ? 33.859 6.910 -16.164 1.00 95.81 97 ALA A C 1
ATOM 799 O O . ALA A 1 97 ? 33.923 6.624 -14.975 1.00 95.81 97 ALA A O 1
ATOM 800 N N . ASN A 1 98 ? 34.098 8.136 -16.634 1.00 95.69 98 ASN A N 1
ATOM 801 C CA . ASN A 1 98 ? 34.519 9.272 -15.812 1.00 95.69 98 ASN A CA 1
ATOM 802 C C . ASN A 1 98 ? 33.341 10.143 -15.324 1.00 95.69 98 ASN A C 1
ATOM 804 O O . ASN A 1 98 ? 33.566 11.234 -14.807 1.00 95.69 98 ASN A O 1
ATOM 808 N N . GLU A 1 99 ? 32.095 9.707 -15.530 1.00 95.88 99 GLU A N 1
ATOM 809 C CA . GLU A 1 99 ? 30.887 10.445 -15.143 1.00 95.88 99 GLU A CA 1
ATOM 810 C C . GLU A 1 99 ? 30.672 10.357 -13.625 1.00 95.88 99 GLU A C 1
ATOM 812 O O . GLU A 1 99 ? 30.697 9.264 -13.056 1.00 95.88 99 GLU A O 1
ATOM 817 N N . ASN A 1 100 ? 30.419 11.492 -12.966 1.00 97.31 100 ASN A N 1
ATOM 818 C CA . ASN A 1 100 ? 30.047 11.483 -11.548 1.00 97.31 100 ASN A CA 1
ATOM 819 C C . ASN A 1 100 ? 28.559 11.117 -11.352 1.00 97.31 100 ASN A C 1
ATOM 821 O O . ASN A 1 100 ? 27.762 11.140 -12.293 1.00 97.31 100 ASN A O 1
ATOM 825 N N . ASP A 1 101 ? 28.147 10.804 -10.120 1.00 97.69 101 ASP A N 1
ATOM 826 C CA . ASP A 1 101 ? 26.774 10.350 -9.847 1.00 97.69 101 ASP A CA 1
ATOM 827 C C . ASP A 1 101 ? 25.693 11.396 -10.177 1.00 97.69 101 ASP A C 1
ATOM 829 O O . ASP A 1 101 ? 24.611 11.037 -10.652 1.00 97.69 101 ASP A O 1
ATOM 833 N N . GLN A 1 102 ? 25.975 12.691 -9.986 1.00 96.75 102 GLN A N 1
ATOM 834 C CA . GLN A 1 102 ? 25.029 13.765 -10.312 1.00 96.75 102 GLN A CA 1
ATOM 835 C C . GLN A 1 102 ? 24.837 13.901 -11.827 1.00 96.75 102 GLN A C 1
ATOM 837 O O . GLN A 1 102 ? 23.707 13.988 -12.315 1.00 96.75 102 GLN A O 1
ATOM 842 N N . GLU A 1 103 ? 25.929 13.875 -12.589 1.00 96.38 103 GLU A N 1
ATOM 843 C CA . GLU A 1 103 ? 25.916 13.893 -14.052 1.00 96.38 103 GLU A CA 1
ATOM 844 C C . GLU A 1 103 ? 25.208 12.657 -14.611 1.00 96.38 103 GLU A C 1
ATOM 846 O O . GLU A 1 103 ? 24.360 12.776 -15.507 1.00 96.38 103 GLU A O 1
ATOM 851 N N . ARG A 1 104 ? 25.477 11.490 -14.013 1.00 97.19 104 ARG A N 1
ATOM 852 C CA . ARG A 1 104 ? 24.844 10.217 -14.349 1.00 97.19 104 ARG A CA 1
ATOM 853 C C . ARG A 1 104 ? 23.341 10.265 -14.134 1.00 97.19 104 ARG A C 1
ATOM 855 O O . ARG A 1 104 ? 22.595 9.913 -15.054 1.00 97.19 104 ARG A O 1
ATOM 862 N N . GLU A 1 105 ? 22.870 10.721 -12.974 1.00 97.75 105 GLU A N 1
ATOM 863 C CA . GLU A 1 105 ? 21.430 10.816 -12.720 1.00 97.75 105 GLU A CA 1
ATOM 864 C C . GLU A 1 105 ? 20.784 11.877 -13.617 1.00 97.75 105 GLU A C 1
ATOM 866 O O . GLU A 1 105 ? 19.725 11.619 -14.189 1.00 97.75 105 GLU A O 1
ATOM 871 N N . ALA A 1 106 ? 21.438 13.016 -13.867 1.00 97.62 106 ALA A N 1
ATOM 872 C CA . ALA A 1 106 ? 20.932 14.027 -14.795 1.00 97.62 106 ALA A CA 1
ATOM 873 C C . ALA A 1 106 ? 20.797 13.480 -16.231 1.00 97.62 106 ALA A C 1
ATOM 875 O O . ALA A 1 106 ? 19.798 13.733 -16.918 1.00 97.62 106 ALA A O 1
ATOM 876 N N . ARG A 1 107 ? 21.769 12.688 -16.701 1.00 97.44 107 ARG A N 1
ATOM 877 C CA . ARG A 1 107 ? 21.716 12.019 -18.008 1.00 97.44 107 ARG A CA 1
ATOM 878 C C . ARG A 1 107 ? 20.609 10.967 -18.061 1.00 97.44 107 ARG A C 1
ATOM 880 O O . ARG A 1 107 ? 19.838 10.957 -19.025 1.00 97.44 107 ARG A O 1
ATOM 887 N N . LEU A 1 108 ? 20.506 10.103 -17.050 1.00 97.69 108 LEU A N 1
ATOM 888 C CA . LEU A 1 108 ? 19.460 9.078 -16.963 1.00 97.69 108 LEU A CA 1
ATOM 889 C C . LEU A 1 108 ? 18.066 9.704 -16.851 1.00 97.69 108 LEU A C 1
ATOM 891 O O . LEU A 1 108 ? 17.127 9.223 -17.485 1.00 97.69 108 LEU A O 1
ATOM 895 N N . PHE A 1 109 ? 17.928 10.808 -16.121 1.00 98.00 109 PHE A N 1
ATOM 896 C CA . PHE A 1 109 ? 16.690 11.571 -16.022 1.00 98.00 109 PHE A CA 1
ATOM 897 C C . PHE A 1 109 ? 16.252 12.096 -17.391 1.00 98.00 109 PHE A C 1
ATOM 899 O O . PHE A 1 109 ? 15.133 11.805 -17.824 1.00 98.00 109 PHE A O 1
ATOM 906 N N . ARG A 1 110 ? 17.143 12.780 -18.127 1.00 97.94 110 ARG A N 1
ATOM 907 C CA . ARG A 1 110 ? 16.861 13.241 -19.501 1.00 97.94 110 ARG A CA 1
ATOM 908 C C . ARG A 1 110 ? 16.454 12.081 -20.413 1.00 97.94 110 ARG A C 1
ATOM 910 O O . ARG A 1 110 ? 15.486 12.192 -21.164 1.00 97.94 110 ARG A O 1
ATOM 917 N N . GLN A 1 111 ? 17.129 10.938 -20.297 1.00 97.88 111 GLN A N 1
ATOM 918 C CA . GLN A 1 111 ? 16.800 9.734 -21.061 1.00 97.88 111 GLN A CA 1
ATOM 919 C C . GLN A 1 111 ? 15.414 9.164 -20.705 1.00 97.88 111 GLN A C 1
ATOM 921 O O . GLN A 1 111 ? 14.657 8.779 -21.601 1.00 97.88 111 GLN A O 1
ATOM 926 N N . ARG A 1 112 ? 15.045 9.123 -19.416 1.00 98.38 112 ARG A N 1
ATOM 927 C CA . ARG A 1 112 ? 13.708 8.704 -18.958 1.00 98.38 112 ARG A CA 1
ATOM 928 C C . ARG A 1 112 ? 12.622 9.642 -19.498 1.00 98.38 112 ARG A C 1
ATOM 930 O O . ARG A 1 112 ? 11.611 9.142 -19.990 1.00 98.38 112 ARG A O 1
ATOM 937 N N . GLN A 1 113 ? 12.843 10.961 -19.475 1.00 97.88 113 GLN A N 1
ATOM 938 C CA . GLN A 1 113 ? 11.897 11.948 -20.018 1.00 97.88 113 GLN A CA 1
ATOM 939 C C . GLN A 1 113 ? 11.714 11.799 -21.531 1.00 97.88 113 GLN A C 1
ATOM 941 O O . GLN A 1 113 ? 10.583 11.701 -22.004 1.00 97.88 113 GLN A O 1
ATOM 946 N N . TYR A 1 114 ? 12.811 11.679 -22.284 1.00 97.88 114 TYR A N 1
ATOM 947 C CA . TYR A 1 114 ? 12.748 11.428 -23.724 1.00 97.88 114 TYR A CA 1
ATOM 948 C C . TYR A 1 114 ? 11.961 10.148 -24.042 1.00 97.88 114 TYR A C 1
ATOM 950 O O . TYR A 1 114 ? 11.044 10.165 -24.858 1.00 97.88 114 TYR A O 1
ATOM 958 N N . ASN A 1 115 ? 12.252 9.042 -23.347 1.00 97.38 115 ASN A N 1
ATOM 959 C CA . ASN A 1 115 ? 11.534 7.780 -23.541 1.00 97.38 115 ASN A CA 1
ATOM 960 C C . ASN A 1 115 ? 10.047 7.885 -23.182 1.00 97.38 115 ASN A C 1
ATOM 962 O O . ASN A 1 115 ? 9.222 7.245 -23.834 1.00 97.38 115 ASN A O 1
ATOM 966 N N . LYS A 1 116 ? 9.698 8.667 -22.154 1.00 97.69 116 LYS A N 1
ATOM 967 C CA . LYS A 1 116 ? 8.308 8.931 -21.768 1.00 97.69 116 LYS A CA 1
ATOM 968 C C . LYS A 1 116 ? 7.565 9.661 -22.886 1.00 97.69 116 LYS A C 1
ATOM 970 O O . LYS A 1 116 ? 6.510 9.188 -23.296 1.00 97.69 116 LYS A O 1
ATOM 975 N N . LEU A 1 117 ? 8.133 10.751 -23.404 1.00 97.81 117 LEU A N 1
ATOM 976 C CA . LEU A 1 117 ? 7.543 11.526 -24.501 1.00 97.81 117 LEU A CA 1
ATOM 977 C C . LEU A 1 117 ? 7.442 10.700 -25.785 1.00 97.81 117 LEU A C 1
ATOM 979 O O . LEU A 1 117 ? 6.386 10.656 -26.406 1.00 97.81 117 LEU A O 1
ATOM 983 N N . ARG A 1 118 ? 8.502 9.961 -26.134 1.00 97.50 118 ARG A N 1
ATOM 984 C CA . ARG A 1 118 ? 8.498 9.065 -27.294 1.00 97.50 118 ARG A CA 1
ATOM 985 C C . ARG A 1 118 ? 7.378 8.029 -27.196 1.00 97.50 118 ARG A C 1
ATOM 987 O O . ARG A 1 118 ? 6.640 7.872 -28.153 1.00 97.50 118 ARG A O 1
ATOM 994 N N . ARG A 1 119 ? 7.220 7.363 -26.042 1.00 96.81 119 ARG A N 1
ATOM 995 C CA . ARG A 1 119 ? 6.157 6.362 -25.819 1.00 96.81 119 ARG A CA 1
ATOM 996 C C . ARG A 1 119 ? 4.754 6.962 -25.812 1.00 96.81 119 ARG A C 1
ATOM 998 O O . ARG A 1 119 ? 3.820 6.274 -26.200 1.00 96.81 119 ARG A O 1
ATOM 1005 N N . ALA A 1 120 ? 4.598 8.200 -25.346 1.00 96.88 120 ALA A N 1
ATOM 1006 C CA . ALA A 1 120 ? 3.311 8.892 -25.372 1.00 96.88 120 ALA A CA 1
ATOM 1007 C C . ALA A 1 120 ? 2.863 9.209 -26.808 1.00 96.88 120 ALA A C 1
ATOM 1009 O O . ALA A 1 120 ? 1.673 9.150 -27.094 1.00 96.88 120 ALA A O 1
ATOM 1010 N N . ASN A 1 121 ? 3.823 9.477 -27.698 1.00 96.44 121 ASN A N 1
ATOM 1011 C CA . ASN A 1 121 ? 3.591 9.804 -29.104 1.00 96.44 121 ASN A CA 1
ATOM 1012 C C . ASN A 1 121 ? 3.732 8.590 -30.049 1.00 96.44 121 ASN A C 1
ATOM 1014 O O . ASN A 1 121 ? 3.780 8.765 -31.264 1.00 96.44 121 ASN A O 1
ATOM 1018 N N . GLU A 1 122 ? 3.847 7.363 -29.525 1.00 97.00 122 GLU A N 1
ATOM 1019 C CA . GLU A 1 122 ? 3.923 6.148 -30.348 1.00 97.00 122 GLU A CA 1
ATOM 1020 C C . GLU A 1 122 ? 2.573 5.883 -31.035 1.00 97.00 122 GLU A C 1
ATOM 1022 O O . GLU A 1 122 ? 1.523 5.893 -30.390 1.00 97.00 122 GLU A O 1
ATOM 1027 N N . THR A 1 123 ? 2.604 5.571 -32.334 1.00 98.38 123 THR A N 1
ATOM 1028 C CA . THR A 1 123 ? 1.433 5.031 -33.038 1.00 98.38 123 THR A CA 1
ATOM 1029 C C . THR A 1 123 ? 1.081 3.641 -32.500 1.00 98.38 123 THR A C 1
ATOM 1031 O O . THR A 1 123 ? 1.913 2.960 -31.888 1.00 98.38 123 THR A O 1
ATOM 1034 N N . ALA A 1 124 ? -0.154 3.187 -32.731 1.00 97.88 124 ALA A N 1
ATOM 1035 C CA . ALA A 1 124 ? -0.589 1.855 -32.307 1.00 97.88 124 ALA A CA 1
ATOM 1036 C C . ALA A 1 124 ? 0.287 0.739 -32.912 1.00 97.88 124 ALA A C 1
ATOM 1038 O O . ALA A 1 124 ? 0.710 -0.164 -32.190 1.00 97.88 124 ALA A O 1
ATOM 1039 N N . GLU A 1 125 ? 0.637 0.854 -34.196 1.00 98.00 125 GLU A N 1
ATOM 1040 C CA . GLU A 1 125 ? 1.535 -0.073 -34.898 1.00 98.00 125 GLU A CA 1
ATOM 1041 C C . GLU A 1 125 ? 2.945 -0.073 -34.300 1.00 98.00 125 GLU A C 1
ATOM 1043 O O . GLU A 1 125 ? 3.490 -1.129 -33.974 1.00 98.00 125 GLU A O 1
ATOM 1048 N N . ALA A 1 126 ? 3.526 1.109 -34.059 1.00 97.75 126 ALA A N 1
ATOM 1049 C CA . ALA A 1 126 ? 4.847 1.218 -33.442 1.00 97.75 126 ALA A CA 1
ATOM 1050 C C . ALA A 1 126 ? 4.863 0.624 -32.023 1.00 97.75 126 ALA A C 1
ATOM 1052 O O . ALA A 1 126 ? 5.828 -0.042 -31.626 1.00 97.75 126 ALA A O 1
ATOM 1053 N N . ARG A 1 127 ? 3.777 0.818 -31.262 1.00 97.75 127 ARG A N 1
ATOM 1054 C CA . ARG A 1 127 ? 3.588 0.208 -29.943 1.00 97.75 127 ARG A CA 1
ATOM 1055 C C . ARG A 1 127 ? 3.496 -1.315 -30.041 1.00 97.75 127 ARG A C 1
ATOM 1057 O O . ARG A 1 127 ? 4.155 -1.989 -29.247 1.00 97.75 127 ARG A O 1
ATOM 1064 N N . ALA A 1 128 ? 2.716 -1.848 -30.981 1.00 97.94 128 ALA A N 1
ATOM 1065 C CA . ALA A 1 128 ? 2.579 -3.287 -31.204 1.00 97.94 128 ALA A CA 1
ATOM 1066 C C . ALA A 1 128 ? 3.928 -3.915 -31.581 1.00 97.94 128 ALA A C 1
ATOM 1068 O O . ALA A 1 128 ? 4.385 -4.832 -30.900 1.00 97.94 128 ALA A O 1
ATOM 1069 N N . ALA A 1 129 ? 4.640 -3.335 -32.550 1.00 98.06 129 ALA A N 1
ATOM 1070 C CA . ALA A 1 129 ? 5.959 -3.800 -32.971 1.00 98.06 129 ALA A CA 1
ATOM 1071 C C . ALA A 1 129 ? 6.992 -3.756 -31.829 1.00 98.06 129 ALA A C 1
ATOM 1073 O O . ALA A 1 129 ? 7.806 -4.665 -31.672 1.00 98.06 129 ALA A O 1
ATOM 1074 N N . ARG A 1 130 ? 6.962 -2.719 -30.978 1.00 97.56 130 ARG A N 1
ATOM 1075 C CA . ARG A 1 130 ? 7.834 -2.648 -29.794 1.00 97.56 130 ARG A CA 1
ATOM 1076 C C . ARG A 1 130 ? 7.513 -3.743 -28.775 1.00 97.56 130 ARG A C 1
ATOM 1078 O O . ARG A 1 130 ? 8.437 -4.267 -28.155 1.00 97.56 130 ARG A O 1
ATOM 1085 N N . LEU A 1 131 ? 6.234 -4.041 -28.545 1.00 97.75 131 LEU A N 1
ATOM 1086 C CA . LEU A 1 131 ? 5.820 -5.101 -27.624 1.00 97.75 131 LEU A CA 1
ATOM 1087 C C . LEU A 1 131 ? 6.166 -6.491 -28.172 1.00 97.75 131 LEU A C 1
ATOM 1089 O O . LEU A 1 131 ? 6.651 -7.307 -27.392 1.00 97.75 131 LEU A O 1
ATOM 1093 N N . ALA A 1 132 ? 6.013 -6.716 -29.480 1.00 97.81 132 ALA A N 1
ATOM 1094 C CA . ALA A 1 132 ? 6.419 -7.948 -30.159 1.00 97.81 132 ALA A CA 1
ATOM 1095 C C . ALA A 1 132 ? 7.925 -8.208 -29.995 1.00 97.81 132 ALA A C 1
ATOM 1097 O O . ALA A 1 132 ? 8.303 -9.213 -29.399 1.00 97.81 132 ALA A O 1
ATOM 1098 N N . ARG A 1 133 ? 8.780 -7.229 -30.335 1.00 98.12 133 ARG A N 1
ATOM 1099 C CA . ARG A 1 133 ? 10.240 -7.337 -30.124 1.00 98.12 133 ARG A CA 1
ATOM 1100 C C . ARG A 1 133 ? 10.619 -7.600 -28.666 1.00 98.12 133 ARG A C 1
ATOM 1102 O O . ARG A 1 133 ? 11.570 -8.315 -28.372 1.00 98.12 133 ARG A O 1
ATOM 1109 N N . MET A 1 134 ? 9.892 -6.993 -27.727 1.00 97.88 134 MET A N 1
ATOM 1110 C CA . MET A 1 134 ? 10.128 -7.192 -26.296 1.00 97.88 134 MET A CA 1
ATOM 1111 C C . MET A 1 134 ? 9.718 -8.600 -25.836 1.00 97.88 134 MET A C 1
ATOM 1113 O O . MET A 1 134 ? 10.377 -9.164 -24.964 1.00 97.88 134 MET A O 1
ATOM 1117 N N . HIS A 1 135 ? 8.665 -9.173 -26.423 1.00 97.50 135 HIS A N 1
ATOM 1118 C CA . HIS A 1 135 ? 8.257 -10.556 -26.193 1.00 97.50 135 HIS A CA 1
ATOM 1119 C C . HIS A 1 135 ? 9.269 -11.548 -26.779 1.00 97.50 135 HIS A C 1
ATOM 1121 O O . HIS A 1 135 ? 9.756 -12.395 -26.040 1.00 97.50 135 HIS A O 1
ATOM 1127 N N . GLU A 1 136 ? 9.651 -11.387 -28.049 1.00 97.62 136 GLU A N 1
ATOM 1128 C CA . GLU A 1 136 ? 10.672 -12.206 -28.725 1.00 97.62 136 GLU A CA 1
ATOM 1129 C C . GLU A 1 136 ? 11.980 -12.236 -27.934 1.00 97.62 136 GLU A C 1
ATOM 1131 O O . GLU A 1 136 ? 12.491 -13.305 -27.614 1.00 97.62 136 GLU A O 1
ATOM 1136 N N . TYR A 1 137 ? 12.470 -11.064 -27.516 1.00 96.94 137 TYR A N 1
ATOM 1137 C CA . TYR A 1 137 ? 13.664 -10.966 -26.681 1.00 96.94 137 TYR A CA 1
ATOM 1138 C C . TYR A 1 137 ? 13.523 -11.747 -25.367 1.00 96.94 137 TYR A C 1
ATOM 1140 O O . TYR A 1 137 ? 14.436 -12.462 -24.967 1.00 96.94 137 TYR A O 1
ATOM 1148 N N . ARG A 1 138 ? 12.372 -11.644 -24.685 1.00 96.31 138 ARG A N 1
ATOM 1149 C CA . ARG A 1 138 ? 12.127 -12.399 -23.445 1.00 96.31 138 ARG A CA 1
ATOM 1150 C C . ARG A 1 138 ? 12.110 -13.903 -23.680 1.00 96.31 138 ARG A C 1
ATOM 1152 O O . ARG A 1 138 ? 12.577 -14.630 -22.809 1.00 96.31 138 ARG A O 1
ATOM 1159 N N . THR A 1 139 ? 11.556 -14.355 -24.798 1.00 96.00 139 THR A N 1
ATOM 1160 C CA . THR A 1 139 ? 11.536 -15.772 -25.171 1.00 96.00 139 THR A CA 1
ATOM 1161 C C . THR A 1 139 ? 12.948 -16.268 -25.452 1.00 96.00 139 THR A C 1
ATOM 1163 O O . THR A 1 139 ? 13.379 -17.206 -24.791 1.00 96.00 139 THR A O 1
ATOM 1166 N N . ALA A 1 140 ? 13.717 -15.556 -26.277 1.00 96.94 140 ALA A N 1
ATOM 1167 C CA . ALA A 1 140 ? 15.114 -15.890 -26.550 1.00 96.94 140 ALA A CA 1
ATOM 1168 C C . ALA A 1 140 ? 15.962 -15.938 -25.263 1.00 96.94 140 ALA A C 1
ATOM 1170 O O . ALA A 1 140 ? 16.738 -16.864 -25.050 1.00 96.94 140 ALA A O 1
ATOM 1171 N N . CYS A 1 141 ? 15.772 -14.990 -24.335 1.00 94.81 141 CYS A N 1
ATOM 1172 C CA . CYS A 1 141 ? 16.448 -15.036 -23.034 1.00 94.81 141 CYS A CA 1
ATOM 1173 C C . CYS A 1 141 ? 16.065 -16.258 -22.185 1.00 94.81 141 CYS A C 1
ATOM 1175 O O . CYS A 1 141 ? 16.888 -16.708 -21.397 1.00 94.81 141 CYS A O 1
ATOM 1177 N N . ARG A 1 142 ? 14.828 -16.761 -22.296 1.00 93.88 142 ARG A N 1
ATOM 1178 C CA . ARG A 1 142 ? 14.364 -17.960 -21.573 1.00 93.88 142 ARG A CA 1
ATOM 1179 C C . ARG A 1 142 ? 14.857 -19.252 -22.213 1.00 93.88 142 ARG A C 1
ATOM 1181 O O . ARG A 1 142 ? 15.035 -20.231 -21.501 1.00 93.88 142 ARG A O 1
ATOM 1188 N N . GLU A 1 143 ? 15.039 -19.267 -23.527 1.00 94.50 143 GLU A N 1
ATOM 1189 C CA . GLU A 1 143 ? 15.599 -20.412 -24.254 1.00 94.50 143 GLU A CA 1
ATOM 1190 C C . GLU A 1 143 ? 17.085 -20.586 -23.938 1.00 94.50 143 GLU A C 1
ATOM 1192 O O . GLU A 1 143 ? 17.535 -21.703 -23.712 1.00 94.50 143 GLU A O 1
ATOM 1197 N N . CYS A 1 144 ? 17.822 -19.479 -23.819 1.00 95.75 144 CYS A N 1
ATOM 1198 C CA . CYS A 1 144 ? 19.241 -19.486 -23.463 1.00 95.75 144 CYS A CA 1
ATOM 1199 C C . CYS A 1 144 ? 19.510 -19.505 -21.944 1.00 95.75 144 CYS A C 1
ATOM 1201 O O . CYS A 1 144 ? 20.658 -19.322 -21.534 1.00 95.75 144 CYS A O 1
ATOM 1203 N N . GLU A 1 145 ? 18.486 -19.651 -21.093 1.00 95.81 145 GLU A N 1
ATOM 1204 C CA . GLU A 1 145 ? 18.677 -19.638 -19.638 1.00 95.81 145 GLU A CA 1
ATOM 1205 C C . GLU A 1 145 ? 19.290 -20.961 -19.158 1.00 95.81 145 GLU A C 1
ATOM 1207 O O . GLU A 1 145 ? 18.859 -22.041 -19.560 1.00 95.81 145 GLU A O 1
ATOM 1212 N N . THR A 1 146 ? 20.278 -20.895 -18.263 1.00 98.00 146 THR A N 1
ATOM 1213 C CA . THR A 1 146 ? 20.798 -22.111 -17.619 1.00 98.00 146 THR A CA 1
ATOM 1214 C C . THR A 1 146 ? 19.786 -22.659 -16.612 1.00 98.00 146 THR A C 1
ATOM 1216 O O . THR A 1 146 ? 18.973 -21.906 -16.067 1.00 98.00 146 THR A O 1
ATOM 1219 N N . ASP A 1 147 ? 19.862 -23.949 -16.274 1.00 97.38 147 ASP A N 1
ATOM 1220 C CA . ASP A 1 147 ? 18.950 -24.552 -15.289 1.00 97.38 147 ASP A CA 1
ATOM 1221 C C . ASP A 1 147 ? 18.974 -23.825 -13.942 1.00 97.38 147 ASP A C 1
ATOM 1223 O O . ASP A 1 147 ? 17.929 -23.581 -13.336 1.00 97.38 147 ASP A O 1
ATOM 1227 N N . LYS A 1 148 ? 20.154 -23.382 -13.495 1.00 97.62 148 LYS A N 1
ATOM 1228 C CA . LYS A 1 148 ? 20.283 -22.565 -12.283 1.00 97.62 148 LYS A CA 1
ATOM 1229 C C . LYS A 1 148 ? 19.496 -21.254 -12.403 1.00 97.62 148 LYS A C 1
ATOM 1231 O O . LYS A 1 148 ? 18.712 -20.924 -11.513 1.00 97.62 148 LYS A O 1
ATOM 1236 N N . GLN A 1 149 ? 19.652 -20.528 -13.511 1.00 97.50 149 GLN A N 1
ATOM 1237 C CA . GLN A 1 149 ? 18.926 -19.275 -13.758 1.00 97.50 149 GLN A CA 1
ATOM 1238 C C . GLN A 1 149 ? 17.408 -19.498 -13.838 1.00 97.50 149 GLN A C 1
ATOM 1240 O O . GLN A 1 149 ? 16.639 -18.704 -13.281 1.00 97.50 149 GLN A O 1
ATOM 1245 N N . ARG A 1 150 ? 16.975 -20.604 -14.461 1.00 96.62 150 ARG A N 1
ATOM 1246 C CA . ARG A 1 150 ? 15.572 -21.036 -14.509 1.00 96.62 150 ARG A CA 1
ATOM 1247 C C . ARG A 1 150 ? 15.010 -21.262 -13.111 1.00 96.62 150 ARG A C 1
ATOM 1249 O O . ARG A 1 150 ? 13.958 -20.709 -12.783 1.00 96.62 150 ARG A O 1
ATOM 1256 N N . GLN A 1 151 ? 15.705 -22.036 -12.276 1.00 96.94 151 GLN A N 1
ATOM 1257 C CA . GLN A 1 151 ? 15.267 -22.331 -10.909 1.00 96.94 151 GLN A CA 1
ATOM 1258 C C . GLN A 1 151 ? 15.170 -21.061 -10.060 1.00 96.94 151 GLN A C 1
ATOM 1260 O O . GLN A 1 151 ? 14.164 -20.851 -9.379 1.00 96.94 151 GLN A O 1
ATOM 1265 N N . GLU A 1 152 ? 16.151 -20.162 -10.156 1.00 97.56 152 GLU A N 1
ATOM 1266 C CA . GLU A 1 152 ? 16.117 -18.870 -9.464 1.00 97.56 152 GLU A CA 1
ATOM 1267 C C . GLU A 1 152 ? 14.945 -17.990 -9.925 1.00 97.56 152 GLU A C 1
ATOM 1269 O O . GLU A 1 152 ? 14.259 -17.375 -9.104 1.00 97.56 152 GLU A O 1
ATOM 1274 N N . ARG A 1 153 ? 14.672 -17.926 -11.235 1.00 96.75 153 ARG A N 1
ATOM 1275 C CA . ARG A 1 153 ? 13.526 -17.184 -11.778 1.00 96.75 153 ARG A CA 1
ATOM 1276 C C . ARG A 1 153 ? 12.205 -17.756 -11.267 1.00 96.75 153 ARG A C 1
ATOM 1278 O O . ARG A 1 153 ? 11.371 -16.991 -10.783 1.00 96.75 153 ARG A O 1
ATOM 1285 N N . LEU A 1 154 ? 12.025 -19.075 -11.331 1.00 97.00 154 LEU A N 1
ATOM 1286 C CA . LEU A 1 154 ? 10.821 -19.750 -10.839 1.00 97.00 154 LEU A CA 1
ATOM 1287 C C . LEU A 1 154 ? 10.653 -19.588 -9.322 1.00 97.00 154 LEU A C 1
ATOM 1289 O O . LEU A 1 154 ? 9.534 -19.408 -8.845 1.00 97.00 154 LEU A O 1
ATOM 1293 N N . ALA A 1 155 ? 11.742 -19.602 -8.550 1.00 96.62 155 ALA A N 1
ATOM 1294 C CA . ALA A 1 155 ? 11.712 -19.295 -7.122 1.00 96.62 155 ALA A CA 1
ATOM 1295 C C . ALA A 1 155 ? 11.233 -17.856 -6.861 1.00 96.62 155 ALA A C 1
ATOM 1297 O O . ALA A 1 155 ? 10.301 -17.665 -6.077 1.00 96.62 155 ALA A O 1
ATOM 1298 N N . ARG A 1 156 ? 11.775 -16.859 -7.581 1.00 96.06 156 ARG A N 1
ATOM 1299 C CA . ARG A 1 156 ? 11.313 -15.459 -7.500 1.00 96.06 156 ARG A CA 1
ATOM 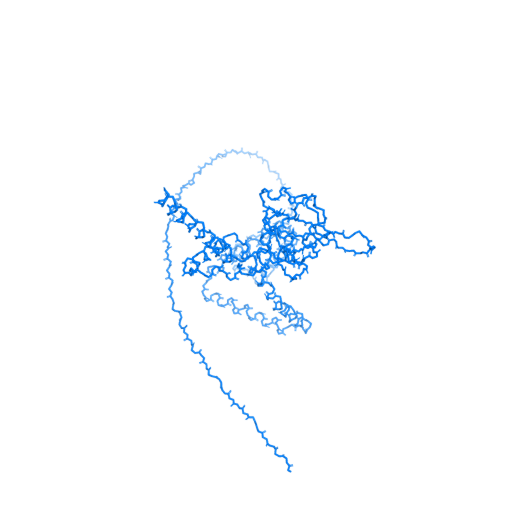1300 C C . ARG A 1 156 ? 9.838 -15.311 -7.876 1.00 96.06 156 ARG A C 1
ATOM 1302 O O . ARG A 1 156 ? 9.111 -14.580 -7.209 1.00 96.06 156 ARG A O 1
ATOM 1309 N N . GLU A 1 157 ? 9.373 -16.008 -8.912 1.00 95.62 157 GLU A N 1
ATOM 1310 C CA . GLU A 1 157 ? 7.961 -16.001 -9.316 1.00 95.62 157 GLU A CA 1
ATOM 1311 C C . GLU A 1 157 ? 7.051 -16.636 -8.251 1.00 95.62 157 GLU A C 1
ATOM 1313 O O . GLU A 1 157 ? 6.007 -16.065 -7.926 1.00 95.62 157 GLU A O 1
ATOM 1318 N N . ARG A 1 158 ? 7.448 -17.777 -7.666 1.00 95.62 158 ARG A N 1
ATOM 1319 C CA . ARG A 1 158 ? 6.717 -18.426 -6.562 1.00 95.62 158 ARG A CA 1
ATOM 1320 C C . ARG A 1 158 ? 6.620 -17.514 -5.344 1.00 95.62 158 ARG A C 1
ATOM 1322 O O . ARG A 1 158 ? 5.522 -17.319 -4.828 1.00 95.62 158 ARG A O 1
ATOM 1329 N N . GLN A 1 159 ? 7.729 -16.898 -4.939 1.00 92.81 159 GLN A N 1
ATOM 1330 C CA . GLN A 1 159 ? 7.753 -15.948 -3.828 1.00 92.81 159 GLN A CA 1
ATOM 1331 C C . GLN A 1 159 ? 6.881 -14.720 -4.119 1.00 92.81 159 GLN A C 1
ATOM 1333 O O . GLN A 1 159 ? 6.063 -14.338 -3.291 1.00 92.81 159 GLN A O 1
ATOM 1338 N N . ALA A 1 160 ? 6.968 -14.137 -5.318 1.00 91.25 160 ALA A N 1
ATOM 1339 C CA . ALA A 1 160 ? 6.136 -12.995 -5.691 1.00 91.25 160 ALA A CA 1
ATOM 1340 C C . ALA A 1 160 ? 4.632 -13.320 -5.653 1.00 91.25 160 ALA A C 1
ATOM 1342 O O . ALA A 1 160 ? 3.838 -12.468 -5.249 1.00 91.25 160 ALA A O 1
ATOM 1343 N N . ARG A 1 161 ? 4.237 -14.544 -6.038 1.00 89.94 161 ARG A N 1
ATOM 1344 C CA . ARG A 1 161 ? 2.851 -15.026 -5.907 1.00 89.94 161 ARG A CA 1
ATOM 1345 C C . ARG A 1 161 ? 2.458 -15.228 -4.444 1.00 89.94 161 ARG A C 1
ATOM 1347 O O . ARG A 1 161 ? 1.394 -14.753 -4.058 1.00 89.94 161 ARG A O 1
ATOM 1354 N N . ALA A 1 162 ? 3.308 -15.868 -3.640 1.00 89.75 162 ALA A N 1
ATOM 1355 C CA . ALA A 1 162 ? 3.070 -16.094 -2.211 1.00 89.75 162 ALA A CA 1
ATOM 1356 C C . ALA A 1 162 ? 2.952 -14.778 -1.418 1.00 89.75 162 ALA A C 1
ATOM 1358 O O . ALA A 1 162 ? 2.085 -14.641 -0.557 1.00 89.75 162 ALA A O 1
ATOM 1359 N N . ASP A 1 163 ? 3.757 -13.774 -1.766 1.00 89.25 163 ASP A N 1
ATOM 1360 C CA . ASP A 1 163 ? 3.703 -12.437 -1.176 1.00 89.25 163 ASP A CA 1
ATOM 1361 C C . ASP A 1 163 ? 2.475 -11.631 -1.623 1.00 89.25 163 ASP A C 1
ATOM 1363 O O . ASP A 1 163 ? 2.121 -10.640 -0.981 1.00 89.25 163 ASP A O 1
ATOM 1367 N N . SER A 1 164 ? 1.856 -11.980 -2.755 1.00 90.00 164 SER A N 1
ATOM 1368 C CA . SER A 1 164 ? 0.823 -11.160 -3.396 1.00 90.00 164 SER A CA 1
ATOM 1369 C C . SER A 1 164 ? -0.385 -10.901 -2.482 1.00 90.00 164 SER A C 1
ATOM 1371 O O . SER A 1 164 ? -0.749 -9.732 -2.321 1.00 90.00 164 SER A O 1
ATOM 1373 N N . PRO A 1 165 ? -0.950 -11.902 -1.768 1.00 89.94 165 PRO A N 1
ATOM 1374 C CA . PRO A 1 165 ? -1.987 -11.661 -0.766 1.00 89.94 165 PRO A CA 1
ATOM 1375 C C . PRO A 1 165 ? -1.536 -10.713 0.351 1.00 89.94 165 PRO A C 1
ATOM 1377 O O . PRO A 1 165 ? -2.271 -9.797 0.719 1.00 89.94 165 PRO A O 1
ATOM 1380 N N . GLN A 1 166 ? -0.316 -10.874 0.874 1.00 85.69 166 GLN A N 1
ATOM 1381 C CA . GLN A 1 166 ? 0.195 -10.010 1.942 1.00 85.69 166 GLN A CA 1
ATOM 1382 C C . GLN A 1 166 ? 0.389 -8.567 1.458 1.00 85.69 166 GLN A C 1
ATOM 1384 O O . GLN A 1 166 ? -0.025 -7.622 2.138 1.00 85.69 166 GLN A O 1
ATOM 1389 N N . LYS A 1 167 ? 0.954 -8.391 0.257 1.00 89.00 167 LYS A N 1
ATOM 1390 C CA . LYS A 1 167 ? 1.115 -7.097 -0.422 1.00 89.00 167 LYS A CA 1
ATOM 1391 C C . LYS A 1 167 ? -0.240 -6.444 -0.689 1.00 89.00 167 LYS A C 1
ATOM 1393 O O . LYS A 1 167 ? -0.395 -5.249 -0.436 1.00 89.00 167 LYS A O 1
ATOM 1398 N N . PHE A 1 168 ? -1.237 -7.219 -1.111 1.00 88.00 168 PHE A N 1
ATOM 1399 C CA . PHE A 1 168 ? -2.603 -6.749 -1.323 1.00 88.00 168 PHE A CA 1
ATOM 1400 C C . PHE A 1 168 ? -3.268 -6.297 -0.018 1.00 88.00 168 PHE A C 1
ATOM 1402 O O . PHE A 1 168 ? -3.793 -5.187 0.051 1.00 88.00 168 PHE A O 1
ATOM 1409 N N . LEU A 1 169 ? -3.186 -7.090 1.053 1.00 87.50 169 LEU A N 1
ATOM 1410 C CA . LEU A 1 169 ? -3.717 -6.711 2.367 1.00 87.50 169 LEU A CA 1
ATOM 1411 C C . LEU A 1 169 ? -2.999 -5.483 2.941 1.00 87.50 169 LEU A C 1
ATOM 1413 O O . LEU A 1 169 ? -3.627 -4.619 3.552 1.00 87.50 169 LEU A O 1
ATOM 1417 N N . ALA A 1 170 ? -1.682 -5.376 2.759 1.00 88.31 170 ALA A N 1
ATOM 1418 C CA . ALA A 1 170 ? -0.920 -4.189 3.139 1.00 88.31 170 ALA A CA 1
ATOM 1419 C C . ALA A 1 170 ? -1.360 -2.957 2.333 1.00 88.31 170 ALA A C 1
ATOM 1421 O O . ALA A 1 170 ? -1.543 -1.880 2.906 1.00 88.31 170 ALA A O 1
ATOM 1422 N N . TYR A 1 171 ? -1.592 -3.115 1.028 1.00 91.06 171 TYR A N 1
ATOM 1423 C CA . TYR A 1 171 ? -2.150 -2.070 0.178 1.00 91.06 171 TYR A CA 1
ATOM 1424 C C . TYR A 1 171 ? -3.546 -1.647 0.648 1.00 91.06 171 TYR A C 1
ATOM 1426 O O . TYR A 1 171 ? -3.757 -0.459 0.872 1.00 91.06 171 TYR A O 1
ATOM 1434 N N . GLN A 1 172 ? -4.469 -2.585 0.887 1.00 88.62 172 GLN A N 1
ATOM 1435 C CA . GLN A 1 172 ? -5.811 -2.280 1.394 1.00 88.62 172 GLN A CA 1
ATOM 1436 C C . GLN A 1 172 ? -5.763 -1.556 2.743 1.00 88.62 172 GLN A C 1
ATOM 1438 O O . GLN A 1 172 ? -6.477 -0.572 2.940 1.00 88.62 172 GLN A O 1
ATOM 1443 N N . ARG A 1 173 ? -4.880 -1.984 3.656 1.00 88.12 173 ARG A N 1
ATOM 1444 C CA . ARG A 1 173 ? -4.645 -1.299 4.935 1.00 88.12 173 ARG A CA 1
ATOM 1445 C C . ARG A 1 173 ? -4.189 0.143 4.721 1.00 88.12 173 ARG A C 1
ATOM 1447 O O . ARG A 1 173 ? -4.783 1.049 5.298 1.00 88.12 173 ARG A O 1
ATOM 1454 N N . LYS A 1 174 ? -3.175 0.374 3.880 1.00 88.31 174 LYS A N 1
ATOM 1455 C CA . LYS A 1 174 ? -2.684 1.726 3.555 1.00 88.31 174 LYS A CA 1
ATOM 1456 C C . LYS A 1 174 ? -3.763 2.570 2.877 1.00 88.31 174 LYS A C 1
ATOM 1458 O O . LYS A 1 174 ? -3.940 3.730 3.229 1.00 88.31 174 LYS A O 1
ATOM 1463 N N . PHE A 1 175 ? -4.508 1.981 1.947 1.00 89.19 175 PHE A N 1
ATOM 1464 C CA . PHE A 1 175 ? -5.593 2.636 1.231 1.00 89.19 175 PHE A CA 1
ATOM 1465 C C . PHE A 1 175 ? -6.705 3.076 2.189 1.00 89.19 175 PHE A C 1
ATOM 1467 O O . PHE A 1 175 ? -7.060 4.251 2.197 1.00 89.19 175 PHE A O 1
ATOM 1474 N N . GLY A 1 176 ? -7.201 2.186 3.051 1.00 85.75 176 GLY A N 1
ATOM 1475 C CA . GLY A 1 176 ? -8.253 2.501 4.023 1.00 85.75 176 GLY A CA 1
ATOM 1476 C C . GLY A 1 176 ? -7.830 3.473 5.133 1.00 85.75 176 GLY A C 1
ATOM 1477 O O . GLY A 1 176 ? -8.686 4.111 5.742 1.00 85.75 176 GLY A O 1
ATOM 1478 N N . ARG A 1 177 ? -6.522 3.616 5.399 1.00 85.81 177 ARG A N 1
ATOM 1479 C CA . ARG A 1 177 ? -5.985 4.585 6.374 1.00 85.81 177 ARG A CA 1
ATOM 1480 C C . ARG A 1 177 ? -5.946 6.018 5.860 1.00 85.81 177 ARG A C 1
ATOM 1482 O O . ARG A 1 177 ? -5.913 6.927 6.685 1.00 85.81 177 ARG A O 1
ATOM 1489 N N . LYS A 1 178 ? -5.950 6.231 4.540 1.00 88.00 178 LYS A N 1
ATOM 1490 C CA . LYS A 1 178 ? -5.954 7.585 3.972 1.00 88.00 178 LYS A CA 1
ATOM 1491 C C . LYS A 1 178 ? -7.185 8.352 4.479 1.00 88.00 178 LYS A C 1
ATOM 1493 O O . LYS A 1 178 ? -8.284 7.790 4.433 1.00 88.00 178 LYS A O 1
ATOM 1498 N N . PRO A 1 179 ? -7.029 9.609 4.935 1.00 88.50 179 PRO A N 1
ATOM 1499 C CA . PRO A 1 179 ? -8.117 10.370 5.549 1.00 88.50 179 PRO A CA 1
ATOM 1500 C C . PRO A 1 179 ? -9.312 10.494 4.600 1.00 88.50 179 PRO A C 1
ATOM 1502 O O . PRO A 1 179 ? -10.433 10.181 4.987 1.00 88.50 179 PRO A O 1
ATOM 1505 N N . GLU A 1 180 ? -9.057 10.794 3.325 1.00 92.12 180 GLU A N 1
ATOM 1506 C CA . GLU A 1 180 ? -10.082 10.894 2.282 1.00 92.12 180 GLU A CA 1
ATOM 1507 C C . GLU A 1 180 ? -10.931 9.614 2.154 1.00 92.12 180 GLU A C 1
ATOM 1509 O O . GLU A 1 180 ? -12.161 9.658 2.166 1.00 92.12 180 GLU A O 1
ATOM 1514 N N . ASN A 1 181 ? -10.287 8.446 2.099 1.00 92.69 181 ASN A N 1
ATOM 1515 C CA . ASN A 1 181 ? -10.978 7.160 1.977 1.00 92.69 181 ASN A CA 1
ATOM 1516 C C . ASN A 1 181 ? -11.780 6.815 3.238 1.00 92.69 181 ASN A C 1
ATOM 1518 O O . ASN A 1 181 ? -12.853 6.207 3.164 1.00 92.69 181 ASN A O 1
ATOM 1522 N N . ARG A 1 182 ? -11.271 7.215 4.406 1.00 86.38 182 ARG A N 1
ATOM 1523 C CA . ARG A 1 182 ? -11.949 7.026 5.686 1.00 86.38 182 ARG A CA 1
ATOM 1524 C C . ARG A 1 182 ? -13.201 7.895 5.785 1.00 86.38 182 ARG A C 1
ATOM 1526 O O . ARG A 1 182 ? -14.232 7.381 6.215 1.00 86.38 182 ARG A O 1
ATOM 1533 N N . GLU A 1 183 ? -13.136 9.157 5.365 1.00 90.38 183 GLU A N 1
ATOM 1534 C CA . GLU A 1 183 ? -14.308 10.040 5.316 1.00 90.38 183 GLU A CA 1
ATOM 1535 C C . GLU A 1 183 ? -15.346 9.538 4.310 1.00 90.38 183 GLU A C 1
ATOM 1537 O O . GLU A 1 183 ? -16.509 9.379 4.678 1.00 90.38 183 GLU A O 1
ATOM 1542 N N . LYS A 1 184 ? -14.923 9.122 3.109 1.00 92.38 184 LYS A N 1
ATOM 1543 C CA . LYS A 1 184 ? -15.806 8.460 2.129 1.00 92.38 184 LYS A CA 1
ATOM 1544 C C . LYS A 1 184 ? -16.515 7.236 2.722 1.00 92.38 184 LYS A C 1
ATOM 1546 O O . LYS A 1 184 ? -17.723 7.067 2.564 1.00 92.38 184 LYS A O 1
ATOM 1551 N N . THR A 1 185 ? -15.791 6.397 3.465 1.00 89.12 185 THR A N 1
ATOM 1552 C CA . THR A 1 185 ? -16.368 5.216 4.133 1.00 89.12 185 THR A CA 1
ATOM 1553 C C . THR A 1 185 ? -17.364 5.606 5.228 1.00 89.12 185 THR A C 1
ATOM 1555 O O . THR A 1 185 ? -18.436 5.010 5.332 1.00 89.12 185 THR A O 1
ATOM 1558 N N . LYS A 1 186 ? -17.043 6.613 6.050 1.00 87.88 186 LYS A N 1
ATOM 1559 C CA . LYS A 1 186 ? -17.957 7.132 7.081 1.00 87.88 186 LYS A CA 1
ATOM 1560 C C . LYS A 1 186 ? -19.233 7.701 6.466 1.00 87.88 186 LYS A C 1
ATOM 1562 O O . LYS A 1 186 ? -20.311 7.423 6.985 1.00 87.88 186 LYS A O 1
ATOM 1567 N N . GLN A 1 187 ? -19.114 8.461 5.378 1.00 93.12 187 GLN A N 1
ATOM 1568 C CA . GLN A 1 187 ? -20.250 9.021 4.654 1.00 93.12 187 GLN A CA 1
ATOM 1569 C C . GLN A 1 187 ? -21.149 7.907 4.113 1.00 93.12 187 GLN A C 1
ATOM 1571 O O . GLN A 1 187 ? -22.335 7.884 4.435 1.00 93.12 187 GLN A O 1
ATOM 1576 N N . LYS A 1 188 ? -20.571 6.916 3.422 1.00 92.00 188 LYS A N 1
ATOM 1577 C CA . LYS A 1 188 ? -21.307 5.737 2.942 1.00 92.00 188 LYS A CA 1
ATOM 1578 C C . LYS A 1 188 ? -22.026 5.003 4.078 1.00 92.00 188 LYS A C 1
ATOM 1580 O O . LYS A 1 188 ? -23.187 4.633 3.941 1.00 92.00 188 LYS A O 1
ATOM 1585 N N . ASN A 1 189 ? -21.368 4.824 5.225 1.00 87.62 189 ASN A N 1
ATOM 1586 C CA . ASN A 1 189 ? -21.984 4.194 6.395 1.00 87.62 189 ASN A CA 1
ATOM 1587 C C . ASN A 1 189 ? -23.120 5.043 6.988 1.00 87.62 189 ASN A C 1
ATOM 1589 O O . ASN A 1 189 ? -24.119 4.486 7.438 1.00 87.62 189 ASN A O 1
ATOM 1593 N N . ARG A 1 190 ? -22.989 6.376 6.994 1.00 88.44 190 ARG A N 1
ATOM 1594 C CA . ARG A 1 190 ? -24.048 7.298 7.431 1.00 88.44 190 ARG A CA 1
ATOM 1595 C C . ARG A 1 190 ? -25.258 7.213 6.499 1.00 88.44 190 ARG A C 1
ATOM 1597 O O . ARG A 1 190 ? -26.379 7.132 6.983 1.00 88.44 190 ARG A O 1
ATOM 1604 N N . GLU A 1 191 ? -25.038 7.190 5.188 1.00 92.75 191 GLU A N 1
ATOM 1605 C CA . GLU A 1 191 ? -26.095 7.016 4.184 1.00 92.75 191 GLU A CA 1
ATOM 1606 C C . GLU A 1 191 ? -26.785 5.654 4.314 1.00 92.75 191 GLU A C 1
ATOM 1608 O O . GLU A 1 191 ? -28.011 5.591 4.320 1.00 92.75 191 GLU A O 1
ATOM 1613 N N . TYR A 1 192 ? -26.019 4.576 4.500 1.00 88.19 192 TYR A N 1
ATOM 1614 C CA . TYR A 1 192 ? -26.564 3.241 4.748 1.00 88.19 192 TYR A CA 1
ATOM 1615 C C . TYR A 1 192 ? -27.465 3.216 5.992 1.00 88.19 192 TYR A C 1
ATOM 1617 O O . TYR A 1 192 ? -28.584 2.719 5.929 1.00 88.19 192 TYR A O 1
ATOM 1625 N N . ARG A 1 193 ? -27.023 3.811 7.108 1.00 84.88 193 ARG A N 1
ATOM 1626 C CA . ARG A 1 193 ? -27.822 3.905 8.345 1.00 84.88 193 ARG A CA 1
ATOM 1627 C C . ARG A 1 193 ? -29.106 4.708 8.159 1.00 84.88 193 ARG A C 1
ATOM 1629 O O . ARG A 1 193 ? -30.137 4.306 8.677 1.00 84.88 193 ARG A O 1
ATOM 1636 N N . LYS A 1 194 ? -29.056 5.807 7.395 1.00 88.06 194 LYS A N 1
ATOM 1637 C CA . LYS A 1 194 ? -30.256 6.581 7.040 1.00 88.06 194 LYS A CA 1
ATOM 1638 C C . LYS A 1 194 ? -31.262 5.739 6.248 1.00 88.06 194 LYS A C 1
ATOM 1640 O O . LYS A 1 194 ? -32.453 5.849 6.497 1.00 88.06 194 LYS A O 1
ATOM 1645 N N . LYS A 1 195 ? -30.785 4.904 5.316 1.00 89.19 195 LYS A N 1
ATOM 1646 C CA . LYS A 1 195 ? -31.632 4.008 4.506 1.00 89.19 195 LYS A CA 1
ATOM 1647 C C . LYS A 1 195 ? -32.164 2.802 5.285 1.00 89.19 195 LYS A C 1
ATOM 1649 O O . LYS A 1 195 ? -33.203 2.265 4.924 1.00 89.19 195 LYS A O 1
ATOM 1654 N N . HIS A 1 196 ? -31.462 2.381 6.334 1.00 82.56 196 HIS A N 1
ATOM 1655 C CA . HIS A 1 196 ? -31.793 1.198 7.128 1.00 82.56 196 HIS A CA 1
ATOM 1656 C C . HIS A 1 196 ? -31.888 1.536 8.627 1.00 82.56 196 HIS A C 1
ATOM 1658 O O . HIS A 1 196 ? -31.014 1.133 9.410 1.00 82.56 196 HIS A O 1
ATOM 1664 N N . PRO A 1 197 ? -32.932 2.277 9.048 1.00 75.81 197 PRO A N 1
ATOM 1665 C CA . PRO A 1 197 ? -33.158 2.555 10.462 1.00 75.81 197 PRO A CA 1
ATOM 1666 C C . PRO A 1 197 ? -33.333 1.237 11.239 1.00 75.81 197 PRO A C 1
ATOM 1668 O O . PRO A 1 197 ? -34.019 0.324 10.792 1.00 75.81 197 PRO A O 1
ATOM 1671 N N . GLY A 1 198 ? -32.668 1.112 12.392 1.00 68.56 198 GLY A N 1
ATOM 1672 C CA . GLY A 1 198 ? -32.734 -0.078 13.259 1.00 68.56 198 GLY A CA 1
ATOM 1673 C C . GLY A 1 198 ? -31.600 -1.105 13.098 1.00 68.56 198 GLY A C 1
ATOM 1674 O O . GLY A 1 198 ? -31.395 -1.919 13.997 1.00 68.56 198 GLY A O 1
ATOM 1675 N N . VAL A 1 199 ? -30.781 -1.037 12.037 1.00 66.38 199 VAL A N 1
ATOM 1676 C CA . VAL A 1 199 ? -29.630 -1.957 11.831 1.00 66.38 199 VAL A CA 1
ATOM 1677 C C . VAL A 1 199 ? -28.406 -1.588 12.697 1.00 66.38 199 VAL A C 1
ATOM 1679 O O . VAL A 1 199 ? -27.425 -2.327 12.775 1.00 66.38 199 VAL A O 1
ATOM 1682 N N . GLU A 1 200 ? -28.452 -0.468 13.425 1.00 59.41 200 GLU A N 1
ATOM 1683 C CA . GLU A 1 200 ? -27.346 0.015 14.270 1.00 59.41 200 GLU A CA 1
ATOM 1684 C C . GLU A 1 200 ? -27.018 -0.896 15.474 1.00 59.41 200 GLU A C 1
ATOM 1686 O O . GLU A 1 200 ? -25.957 -0.761 16.086 1.00 59.41 200 GLU A O 1
ATOM 1691 N N . HIS A 1 201 ? -27.887 -1.854 15.812 1.00 56.16 201 HIS A N 1
ATOM 1692 C CA . HIS A 1 201 ? -27.863 -2.522 17.115 1.00 56.16 201 HIS A CA 1
ATOM 1693 C C . HIS A 1 201 ? -26.944 -3.744 17.245 1.00 56.16 201 HIS A C 1
ATOM 1695 O O . HIS A 1 201 ? -26.509 -4.039 18.359 1.00 56.16 201 HIS A O 1
ATOM 1701 N N . LEU A 1 202 ? -26.558 -4.409 16.152 1.00 59.12 202 LEU A N 1
ATOM 1702 C CA . LEU A 1 202 ? -25.862 -5.705 16.244 1.00 59.12 202 LEU A CA 1
ATOM 1703 C C . LEU A 1 202 ? -24.482 -5.620 16.929 1.00 59.12 202 LEU A C 1
ATOM 1705 O O . LEU A 1 202 ? -24.076 -6.535 17.643 1.00 59.12 202 LEU A O 1
ATOM 1709 N N . GLN A 1 203 ? -23.751 -4.510 16.767 1.00 56.41 203 GLN A N 1
ATOM 1710 C CA . GLN A 1 203 ? -22.437 -4.339 17.413 1.00 56.41 203 GLN A CA 1
ATOM 1711 C C . GLN A 1 203 ? -22.537 -3.862 18.869 1.00 56.41 203 GLN A C 1
ATOM 1713 O O . GLN A 1 203 ? -21.670 -4.191 19.678 1.00 56.41 203 GLN A O 1
ATOM 1718 N N . HIS A 1 204 ? -23.595 -3.124 19.221 1.00 62.56 204 HIS A N 1
ATOM 1719 C CA . HIS A 1 204 ? -23.833 -2.657 20.588 1.00 62.56 204 HIS A CA 1
ATOM 1720 C C . HIS A 1 204 ? -24.457 -3.732 21.483 1.00 62.56 204 HIS A C 1
ATOM 1722 O O . HIS A 1 204 ? -24.515 -3.545 22.690 1.00 62.56 204 HIS A O 1
ATOM 1728 N N . GLU A 1 205 ? -24.896 -4.869 20.950 1.00 66.44 205 GLU A N 1
ATOM 1729 C CA . GLU A 1 205 ? -25.377 -5.986 21.771 1.00 66.44 205 GLU A CA 1
ATOM 1730 C C . GLU A 1 205 ? -24.219 -6.789 22.382 1.00 66.44 205 GLU A C 1
ATOM 1732 O O . GLU A 1 205 ? -24.297 -7.210 23.540 1.00 66.44 205 GLU A O 1
ATOM 1737 N N . GLN A 1 206 ? -23.084 -6.892 21.682 1.00 84.25 206 GLN A N 1
ATOM 1738 C CA . GLN A 1 206 ? -21.917 -7.625 22.174 1.00 84.25 206 GLN A CA 1
ATOM 1739 C C . GLN A 1 206 ? -21.314 -6.951 23.414 1.00 84.25 206 GLN A C 1
ATOM 1741 O O . GLN A 1 206 ? -20.755 -5.853 23.336 1.00 84.25 206 GLN A O 1
ATOM 1746 N N . LEU A 1 207 ? -21.371 -7.644 24.557 1.00 85.38 207 LEU A N 1
ATOM 1747 C CA . LEU A 1 207 ? -20.790 -7.184 25.824 1.00 85.38 207 LEU A CA 1
ATOM 1748 C C . LEU A 1 207 ? -19.310 -6.815 25.659 1.00 85.38 207 LEU A C 1
ATOM 1750 O O . LEU A 1 207 ? -18.879 -5.766 26.133 1.00 85.38 207 LEU A O 1
ATOM 1754 N N . SER A 1 208 ? -18.564 -7.612 24.886 1.00 88.00 208 SER A N 1
ATOM 1755 C CA . SER A 1 208 ? -17.134 -7.381 24.671 1.00 88.00 208 SER A CA 1
ATOM 1756 C C . SER A 1 208 ? -16.799 -6.053 24.001 1.00 88.00 208 SER A C 1
ATOM 1758 O O . SER A 1 208 ? -15.790 -5.431 24.336 1.00 88.00 208 SER A O 1
ATOM 1760 N N . ILE A 1 209 ? -17.645 -5.596 23.076 1.00 86.75 209 ILE A N 1
ATOM 1761 C CA . ILE A 1 209 ? -17.486 -4.299 22.414 1.00 86.75 209 ILE A CA 1
ATOM 1762 C C . ILE A 1 209 ? -17.864 -3.185 23.384 1.00 86.75 209 ILE A C 1
ATOM 1764 O O . ILE A 1 209 ? -17.117 -2.220 23.533 1.00 86.75 209 ILE A O 1
ATOM 1768 N N . ARG A 1 210 ? -18.990 -3.336 24.086 1.00 88.62 210 ARG A N 1
ATOM 1769 C CA . ARG A 1 210 ? -19.463 -2.320 25.027 1.00 88.62 210 ARG A CA 1
ATOM 1770 C C . ARG A 1 210 ? -18.482 -2.079 26.175 1.00 88.62 210 ARG A C 1
ATOM 1772 O O . ARG A 1 210 ? -18.206 -0.924 26.486 1.00 88.62 210 ARG A O 1
ATOM 1779 N N . ARG A 1 211 ? -17.906 -3.140 26.749 1.00 90.19 211 ARG A N 1
ATOM 1780 C CA . ARG A 1 211 ? -16.858 -3.049 27.779 1.00 90.19 211 ARG A CA 1
ATOM 1781 C C . ARG A 1 211 ? -15.629 -2.306 27.277 1.00 90.19 211 ARG A C 1
ATOM 1783 O O . ARG A 1 211 ? -15.142 -1.411 27.955 1.00 90.19 211 ARG A O 1
ATOM 1790 N N . ALA A 1 212 ? -15.178 -2.620 26.064 1.00 91.25 212 ALA A N 1
ATOM 1791 C CA . ALA A 1 212 ? -14.041 -1.943 25.447 1.00 91.25 212 ALA A CA 1
ATOM 1792 C C . ALA A 1 212 ? -14.282 -0.436 25.287 1.00 91.25 212 ALA A C 1
ATOM 1794 O O . ALA A 1 212 ? -13.417 0.364 25.637 1.00 91.25 212 ALA A O 1
ATOM 1795 N N . THR A 1 213 ? -15.459 -0.049 24.789 1.00 89.19 213 THR A N 1
ATOM 1796 C CA . THR A 1 213 ? -15.835 1.361 24.625 1.00 89.19 213 THR A CA 1
ATOM 1797 C C . THR A 1 213 ? -15.905 2.077 25.970 1.00 89.19 213 THR A C 1
ATOM 1799 O O . THR A 1 213 ? -15.279 3.122 26.126 1.00 89.19 213 THR A O 1
ATOM 1802 N N . ARG A 1 214 ? -16.584 1.488 26.966 1.00 89.44 214 ARG A N 1
ATOM 1803 C CA . ARG A 1 214 ? -16.687 2.075 28.310 1.00 89.44 214 ARG A CA 1
ATOM 1804 C C . ARG A 1 214 ? -15.340 2.198 29.005 1.00 89.44 214 ARG A C 1
ATOM 1806 O O . ARG A 1 214 ? -15.102 3.201 29.663 1.00 89.44 214 ARG A O 1
ATOM 1813 N N . LEU A 1 215 ? -14.445 1.227 28.829 1.00 91.38 215 LEU A N 1
ATOM 1814 C CA . LEU A 1 215 ? -13.089 1.322 29.359 1.00 91.38 215 LEU A CA 1
ATOM 1815 C C . LEU A 1 215 ? -12.325 2.483 28.726 1.00 91.38 215 LEU A C 1
ATOM 1817 O O . LEU A 1 215 ? -11.659 3.233 29.432 1.00 91.38 215 LEU A O 1
ATOM 1821 N N . VAL A 1 216 ? -12.432 2.657 27.406 1.00 91.44 216 VAL A N 1
ATOM 1822 C CA . VAL A 1 216 ? -11.762 3.765 26.717 1.00 91.44 216 VAL A CA 1
ATOM 1823 C C . VAL A 1 216 ? -12.300 5.119 27.183 1.00 91.44 216 VAL A C 1
ATOM 1825 O O . VAL A 1 216 ? -11.517 6.033 27.427 1.00 91.44 216 VAL A O 1
ATOM 1828 N N . GLU A 1 217 ? -13.617 5.242 27.344 1.00 89.69 217 GLU A N 1
ATOM 1829 C CA . GLU A 1 217 ? -14.247 6.440 27.907 1.00 89.69 217 GLU A CA 1
ATOM 1830 C C . GLU A 1 217 ? -13.754 6.709 29.336 1.00 89.69 217 GLU A C 1
ATOM 1832 O O . GLU A 1 217 ? -13.326 7.822 29.633 1.00 89.69 217 GLU A O 1
ATOM 1837 N N . GLN A 1 218 ? -13.742 5.683 30.192 1.00 89.00 218 GLN A N 1
ATOM 1838 C CA . GLN A 1 218 ? -13.332 5.806 31.590 1.00 89.00 218 GLN A CA 1
ATOM 1839 C C . GLN A 1 218 ? -11.861 6.210 31.733 1.00 89.00 218 GLN A C 1
ATOM 1841 O O . GLN A 1 218 ? -11.541 7.029 32.586 1.00 89.00 218 GLN A O 1
ATOM 1846 N N . VAL A 1 219 ? -10.974 5.636 30.916 1.00 89.94 219 VAL A N 1
ATOM 1847 C CA . VAL A 1 219 ? -9.520 5.779 31.089 1.00 89.94 219 VAL A CA 1
ATOM 1848 C C . VAL A 1 219 ? -8.944 6.949 30.295 1.00 89.94 219 VAL A C 1
ATOM 1850 O O . VAL A 1 219 ? -8.042 7.625 30.775 1.00 89.94 219 VAL A O 1
ATOM 1853 N N . PHE A 1 220 ? -9.453 7.222 29.091 1.00 89.25 220 PHE A N 1
ATOM 1854 C CA . PHE A 1 220 ? -8.812 8.163 28.165 1.00 89.25 220 PHE A CA 1
ATOM 1855 C C . PHE A 1 220 ? -9.609 9.451 27.910 1.00 89.25 220 PHE A C 1
ATOM 1857 O O . PHE A 1 220 ? -9.084 10.343 27.244 1.00 89.25 220 PHE A O 1
ATOM 1864 N N . SER A 1 221 ? -10.844 9.589 28.417 1.00 87.00 221 SER A N 1
ATOM 1865 C CA . SER A 1 221 ? -11.727 10.714 28.059 1.00 87.00 221 SER A CA 1
ATOM 1866 C C . SER A 1 221 ? -12.058 11.650 29.230 1.00 87.00 221 SER A C 1
ATOM 1868 O O . SER A 1 221 ? -12.469 11.212 30.303 1.00 87.00 221 SER A O 1
ATOM 1870 N N . GLY A 1 222 ? -11.949 12.962 28.981 1.00 78.00 222 GLY A N 1
ATOM 1871 C CA . GLY A 1 222 ? -12.524 14.040 29.798 1.00 78.00 222 GLY A CA 1
ATOM 1872 C C . GLY A 1 222 ? -12.242 13.955 31.304 1.00 78.00 222 GLY A C 1
ATOM 1873 O O . GLY A 1 222 ? -11.125 13.670 31.726 1.00 78.00 222 GLY A O 1
ATOM 1874 N N . ARG A 1 223 ? -13.284 14.201 32.111 1.00 72.19 223 ARG A N 1
ATOM 1875 C CA . ARG A 1 223 ? -13.236 14.202 33.586 1.00 72.19 223 ARG A CA 1
ATOM 1876 C C . ARG A 1 223 ? -12.855 12.839 34.178 1.00 72.19 223 ARG A C 1
ATOM 1878 O O . ARG A 1 223 ? -12.222 12.787 35.229 1.00 72.19 223 ARG A O 1
ATOM 1885 N N . SER A 1 224 ? -13.204 11.746 33.497 1.00 75.50 224 SER A N 1
ATOM 1886 C CA . SER A 1 224 ? -12.885 10.383 33.939 1.00 75.50 224 SER A CA 1
ATOM 1887 C C . SER A 1 224 ? -11.395 10.069 33.824 1.00 75.50 224 SER A C 1
ATOM 1889 O O . SER A 1 224 ? -10.863 9.379 34.689 1.00 75.50 224 SER A O 1
ATOM 1891 N N . LYS A 1 225 ? -10.697 10.643 32.832 1.00 78.12 225 LYS A N 1
ATOM 1892 C CA . LYS A 1 225 ? -9.244 10.487 32.663 1.00 78.12 225 LYS A CA 1
ATOM 1893 C C . LYS A 1 225 ? -8.467 10.943 33.899 1.00 78.12 225 LYS A C 1
ATOM 1895 O O . LYS A 1 225 ? -7.538 10.263 34.316 1.00 78.12 225 LYS A O 1
AT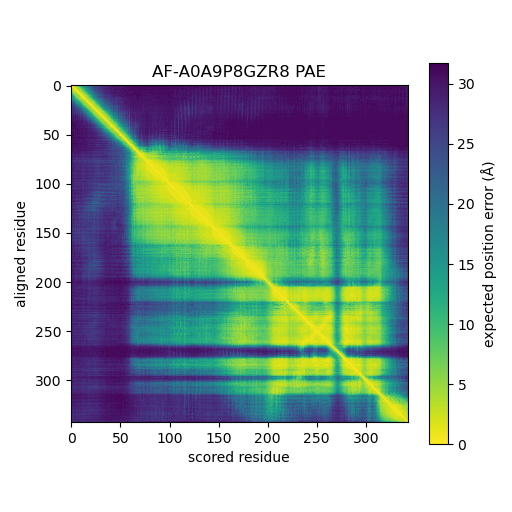OM 1900 N N . THR A 1 226 ? -8.862 12.058 34.514 1.00 75.31 226 THR A N 1
ATOM 1901 C CA . THR A 1 226 ? -8.198 12.570 35.723 1.00 75.31 226 THR A CA 1
ATOM 1902 C C . THR A 1 226 ? -8.266 11.561 36.865 1.00 75.31 226 THR A C 1
ATOM 1904 O O . THR A 1 226 ? -7.268 11.322 37.535 1.00 75.31 226 THR A O 1
ATOM 1907 N N . ILE A 1 227 ? -9.421 10.915 37.044 1.00 76.25 227 ILE A N 1
ATOM 1908 C CA . ILE A 1 227 ? -9.596 9.859 38.047 1.00 76.25 227 ILE A CA 1
ATOM 1909 C C . ILE A 1 227 ? -8.814 8.612 37.628 1.00 76.25 227 ILE A C 1
ATOM 1911 O O . ILE A 1 227 ? -8.136 8.008 38.450 1.00 76.25 227 ILE A O 1
ATOM 1915 N N . ALA A 1 228 ? -8.850 8.237 36.351 1.00 78.75 228 ALA A N 1
ATOM 1916 C CA . ALA A 1 228 ? -8.166 7.049 35.860 1.00 78.75 228 ALA A CA 1
ATOM 1917 C C . ALA A 1 228 ? -6.638 7.136 35.909 1.00 78.75 228 ALA A C 1
ATOM 1919 O O . ALA A 1 228 ? -5.987 6.101 35.990 1.00 78.75 228 ALA A O 1
ATOM 1920 N N . ASN A 1 229 ? -6.059 8.338 35.928 1.00 79.44 229 ASN A N 1
ATOM 1921 C CA . ASN A 1 229 ? -4.629 8.516 36.183 1.00 79.44 229 ASN A CA 1
ATOM 1922 C C . ASN A 1 229 ? -4.216 8.044 37.589 1.00 79.44 229 ASN A C 1
ATOM 1924 O O . ASN A 1 229 ? -3.041 7.773 37.808 1.00 79.44 229 ASN A O 1
ATOM 1928 N N . THR A 1 230 ? -5.159 7.933 38.532 1.00 80.69 230 THR A N 1
ATOM 1929 C CA . THR A 1 230 ? -4.893 7.365 39.865 1.00 80.69 230 THR A CA 1
ATOM 1930 C C . THR A 1 230 ? -4.888 5.834 39.863 1.00 80.69 230 THR A C 1
ATOM 1932 O O . THR A 1 230 ? -4.456 5.221 40.835 1.00 80.69 230 THR A O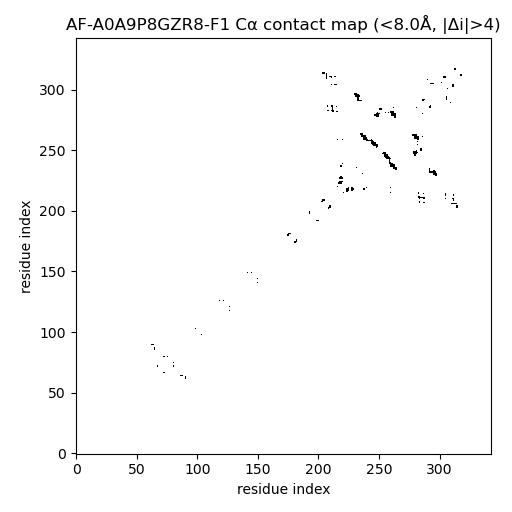 1
ATOM 1935 N N . TYR A 1 231 ? -5.362 5.199 38.785 1.00 86.56 231 TYR A N 1
ATOM 1936 C CA . TYR A 1 231 ? -5.400 3.747 38.674 1.00 86.56 231 TYR A CA 1
ATOM 1937 C C . TYR A 1 231 ? -4.027 3.203 38.294 1.00 86.56 231 TYR A C 1
ATOM 1939 O O . TYR A 1 231 ? -3.380 3.672 37.356 1.00 86.56 231 TYR A O 1
ATOM 1947 N N . THR A 1 232 ? -3.620 2.139 38.978 1.00 86.06 232 THR A N 1
ATOM 1948 C CA . THR A 1 232 ? -2.454 1.344 38.599 1.00 86.06 232 THR A CA 1
ATOM 1949 C C . THR A 1 232 ? -2.907 -0.045 38.170 1.00 86.06 232 THR A C 1
ATOM 1951 O O . THR A 1 232 ? -3.830 -0.625 38.739 1.00 86.06 232 THR A O 1
ATOM 1954 N N . TRP A 1 233 ? -2.275 -0.579 37.129 1.00 88.44 233 TRP A N 1
ATOM 1955 C CA . TRP A 1 233 ? -2.515 -1.938 36.650 1.00 88.44 233 TRP A CA 1
ATOM 1956 C C . TRP A 1 233 ? -1.259 -2.775 36.820 1.00 88.44 233 TRP A C 1
ATOM 1958 O O . TRP A 1 233 ? -0.151 -2.293 36.573 1.00 88.44 233 TRP A O 1
ATOM 1968 N N . LYS A 1 234 ? -1.442 -4.051 37.152 1.00 82.81 234 LYS A N 1
ATOM 1969 C CA . LYS A 1 234 ? -0.355 -4.999 37.409 1.00 82.81 234 LYS A CA 1
ATOM 1970 C C . LYS A 1 234 ? 0.614 -5.145 36.244 1.00 82.81 234 LYS A C 1
ATOM 1972 O O . LYS A 1 234 ? 1.827 -5.051 36.391 1.00 82.81 234 LYS A O 1
ATOM 1977 N N . THR A 1 235 ? 0.057 -5.386 35.062 1.00 86.25 235 THR A N 1
ATOM 1978 C CA . THR A 1 235 ? 0.794 -5.911 33.905 1.00 86.25 235 THR A CA 1
ATOM 1979 C C . THR A 1 235 ? 0.869 -4.940 32.739 1.00 86.25 235 THR A C 1
ATOM 1981 O O . THR A 1 235 ? 1.709 -5.123 31.868 1.00 86.25 235 THR A O 1
ATOM 1984 N N . HIS A 1 236 ? 0.014 -3.916 32.695 1.00 91.38 236 HIS A N 1
ATOM 1985 C CA . HIS A 1 236 ? -0.087 -3.016 31.548 1.00 91.38 236 HIS A CA 1
ATOM 1986 C C . HIS A 1 236 ? -0.095 -1.548 31.963 1.00 91.38 236 HIS A C 1
ATOM 1988 O O . HIS A 1 236 ? -0.460 -1.203 33.084 1.00 91.38 236 HIS A O 1
ATOM 1994 N N . THR A 1 237 ? 0.282 -0.669 31.043 1.00 91.44 237 THR A N 1
ATOM 1995 C CA . THR A 1 237 ? 0.126 0.780 31.159 1.00 91.44 237 THR A CA 1
ATOM 1996 C C . THR A 1 237 ? -0.763 1.303 30.029 1.00 91.44 237 THR A C 1
ATOM 1998 O O . THR A 1 237 ? -0.594 0.906 28.869 1.00 91.44 237 THR A O 1
ATOM 2001 N N . PRO A 1 238 ? -1.745 2.172 30.327 1.00 93.12 238 PRO A N 1
ATOM 2002 C CA . PRO A 1 238 ? -2.541 2.812 29.290 1.00 93.12 238 PRO A CA 1
ATOM 2003 C C . PRO A 1 238 ? -1.679 3.818 28.513 1.00 93.12 238 PRO A C 1
ATOM 2005 O O . PRO A 1 238 ? -1.071 4.711 29.096 1.00 93.12 238 PRO A O 1
ATOM 2008 N N . VAL A 1 239 ? -1.649 3.697 27.186 1.00 92.38 239 VAL A N 1
ATOM 2009 C CA . VAL A 1 239 ? -0.900 4.582 26.282 1.00 92.38 239 VAL A CA 1
ATOM 2010 C C . VAL A 1 239 ? -1.858 5.193 25.266 1.00 92.38 239 VAL A C 1
ATOM 2012 O O . VAL A 1 239 ? -2.631 4.487 24.614 1.00 92.38 239 VAL A O 1
ATOM 2015 N N . SER A 1 240 ? -1.805 6.515 25.120 1.00 92.44 240 SER A N 1
ATOM 2016 C CA . SER A 1 240 ? -2.548 7.256 24.101 1.00 92.44 240 SER A CA 1
ATOM 2017 C C . SER A 1 240 ? -1.574 7.957 23.173 1.00 92.44 240 SER A C 1
ATOM 2019 O O . SER A 1 240 ? -0.681 8.656 23.636 1.00 92.44 240 SER A O 1
ATOM 2021 N N . PHE A 1 241 ? -1.797 7.815 21.875 1.00 91.19 241 PHE A N 1
ATOM 2022 C CA . PHE A 1 241 ? -1.072 8.541 20.838 1.00 91.19 241 PHE A CA 1
ATOM 2023 C C . PHE A 1 241 ? -1.920 9.717 20.337 1.00 91.19 241 PHE A C 1
ATOM 2025 O O . PHE A 1 241 ? -3.146 9.711 20.502 1.00 91.19 241 PHE A O 1
ATOM 2032 N N . ASP A 1 242 ? -1.300 10.722 19.720 1.00 88.19 242 ASP A N 1
ATOM 2033 C CA . ASP A 1 242 ? -2.039 11.846 19.127 1.00 88.19 242 ASP A CA 1
ATOM 2034 C C . ASP A 1 242 ? -2.933 11.360 17.985 1.00 88.19 242 ASP A C 1
ATOM 2036 O O . ASP A 1 242 ? -4.141 11.638 17.951 1.00 88.19 242 ASP A O 1
ATOM 2040 N N . ASP A 1 243 ? -2.355 10.506 17.142 1.00 86.94 243 ASP A N 1
ATOM 2041 C CA . ASP A 1 243 ? -3.007 9.829 16.034 1.00 86.94 243 ASP A CA 1
ATOM 2042 C C . ASP A 1 243 ? -3.146 8.322 16.252 1.00 86.94 243 ASP A C 1
ATOM 2044 O O . ASP A 1 243 ? -2.600 7.717 17.172 1.00 86.94 243 ASP A O 1
ATOM 2048 N N . LYS A 1 244 ? -3.932 7.680 15.385 1.00 89.12 244 LYS A N 1
ATOM 2049 C CA . LYS A 1 244 ? -4.018 6.219 15.384 1.00 89.12 244 LYS A CA 1
ATOM 2050 C C . LYS A 1 244 ? -2.693 5.631 14.910 1.00 89.12 244 LYS A C 1
ATOM 2052 O O . LYS A 1 244 ? -2.184 6.023 13.865 1.00 89.12 244 LYS A O 1
ATOM 2057 N N . VAL A 1 245 ? -2.210 4.626 15.627 1.00 90.38 245 VAL A N 1
ATOM 2058 C CA . VAL A 1 245 ? -0.984 3.888 15.305 1.00 90.38 245 VAL A CA 1
ATOM 2059 C C . VAL A 1 245 ? -1.279 2.397 15.147 1.00 90.38 245 VAL A C 1
ATOM 2061 O O . VAL A 1 245 ? -2.271 1.882 15.681 1.00 90.38 245 VAL A O 1
ATOM 2064 N N . GLU A 1 246 ? -0.465 1.709 14.339 1.00 91.25 246 GLU A N 1
ATOM 2065 C CA . GLU A 1 246 ? -0.588 0.266 14.114 1.00 91.25 246 GLU A CA 1
ATOM 2066 C C . GLU A 1 246 ? 0.298 -0.502 15.089 1.00 91.25 246 GLU A C 1
ATOM 2068 O O . GLU A 1 246 ? 1.517 -0.403 15.022 1.00 91.25 246 GLU A O 1
ATOM 2073 N N . HIS A 1 247 ? -0.323 -1.331 15.924 1.00 92.88 247 HIS A N 1
ATOM 2074 C CA . HIS A 1 247 ? 0.383 -2.326 16.724 1.00 92.88 247 HIS A CA 1
ATOM 2075 C C . HIS A 1 247 ? -0.260 -3.705 16.555 1.00 92.88 247 HIS A C 1
ATOM 2077 O O . HIS A 1 247 ? -1.419 -3.846 16.138 1.00 92.88 247 HIS A O 1
ATOM 2083 N N . HIS A 1 248 ? 0.516 -4.740 16.859 1.00 92.94 248 HIS A N 1
ATOM 2084 C CA . HIS A 1 248 ? 0.051 -6.117 16.923 1.00 92.94 248 HIS A CA 1
ATOM 2085 C C . HIS A 1 248 ? -0.473 -6.405 18.333 1.00 92.94 248 HIS A C 1
ATOM 2087 O O . HIS A 1 248 ? 0.258 -6.253 19.307 1.00 92.94 248 HIS A O 1
ATOM 2093 N N . CYS A 1 249 ? -1.739 -6.812 18.453 1.00 94.06 249 CYS A N 1
ATOM 2094 C CA . CYS A 1 249 ? -2.307 -7.173 19.748 1.00 94.06 249 CYS A CA 1
ATOM 2095 C C . CYS A 1 249 ? -1.825 -8.566 20.175 1.00 94.06 249 CYS A C 1
ATOM 2097 O O . CYS A 1 249 ? -2.148 -9.538 19.496 1.00 94.06 249 CYS A O 1
ATOM 2099 N N . THR A 1 250 ? -1.170 -8.679 21.330 1.00 93.31 250 THR A N 1
ATOM 2100 C CA . THR A 1 250 ? -0.654 -9.957 21.863 1.00 93.31 250 THR A CA 1
ATOM 2101 C C . THR A 1 250 ? -1.747 -10.990 22.137 1.00 93.31 250 THR A C 1
ATOM 2103 O O . THR A 1 250 ? -1.543 -12.157 21.847 1.00 93.31 250 THR A O 1
ATOM 2106 N N . ALA A 1 251 ? -2.925 -10.573 22.611 1.00 92.50 251 ALA A N 1
ATOM 2107 C CA . ALA A 1 251 ? -4.006 -11.504 22.953 1.00 92.50 251 ALA A CA 1
ATOM 2108 C C . ALA A 1 251 ? -4.837 -12.026 21.765 1.00 92.50 251 ALA A C 1
ATOM 2110 O O . ALA A 1 251 ? -5.336 -13.141 21.812 1.00 92.50 251 ALA A O 1
ATOM 2111 N N . CYS A 1 252 ? -5.056 -11.228 20.709 1.00 92.88 252 CYS A N 1
ATOM 2112 C CA . CYS A 1 252 ? -5.860 -11.678 19.553 1.00 92.88 252 CYS A CA 1
ATOM 2113 C C . CYS A 1 252 ? -5.056 -11.898 18.272 1.00 92.88 252 CYS A C 1
ATOM 2115 O O . CYS A 1 252 ? -5.654 -12.204 17.243 1.00 92.88 252 CYS A O 1
ATOM 2117 N N . HIS A 1 253 ? -3.741 -11.684 18.319 1.00 91.25 253 HIS A N 1
ATOM 2118 C CA . HIS A 1 253 ? -2.803 -11.828 17.204 1.00 91.25 253 HIS A CA 1
ATOM 2119 C C . HIS A 1 253 ? -3.203 -11.075 15.924 1.00 91.25 253 HIS A C 1
ATOM 2121 O O . HIS A 1 253 ? -2.959 -11.507 14.798 1.00 91.25 253 HIS A O 1
ATOM 2127 N N . ARG A 1 254 ? -3.878 -9.928 16.082 1.00 89.25 254 ARG A N 1
ATOM 2128 C CA . ARG A 1 254 ? -4.324 -9.079 14.968 1.00 89.25 254 ARG A CA 1
ATOM 2129 C C . ARG A 1 254 ? -3.688 -7.703 15.055 1.00 89.25 254 ARG A C 1
ATOM 2131 O O . ARG A 1 254 ? -3.674 -7.081 16.119 1.00 89.25 254 ARG A O 1
ATOM 2138 N N . PHE A 1 255 ? -3.268 -7.188 13.903 1.00 89.62 255 PHE A N 1
ATOM 2139 C CA . PHE A 1 255 ? -2.915 -5.781 13.751 1.00 89.62 255 PHE A CA 1
ATOM 2140 C C . PHE A 1 255 ? -4.165 -4.915 13.904 1.00 89.62 255 PHE A C 1
ATOM 2142 O O . PHE A 1 255 ? -5.180 -5.134 13.232 1.00 89.62 255 PHE A O 1
ATOM 2149 N N . ARG A 1 256 ? -4.108 -3.923 14.793 1.00 90.50 256 ARG A N 1
ATOM 2150 C CA . ARG A 1 256 ? -5.164 -2.913 14.941 1.00 90.50 256 ARG A CA 1
ATOM 2151 C C . ARG A 1 256 ? -4.577 -1.536 14.695 1.00 90.50 256 ARG A C 1
ATOM 2153 O O . ARG A 1 256 ? -3.387 -1.331 14.867 1.00 90.50 256 ARG A O 1
ATOM 2160 N N . PHE A 1 257 ? -5.429 -0.606 14.281 1.00 90.50 257 PHE A N 1
ATOM 2161 C CA . PHE A 1 257 ? -5.066 0.789 14.060 1.00 90.50 257 PHE A CA 1
ATOM 2162 C C . PHE A 1 257 ? -5.883 1.651 15.021 1.00 90.50 257 PHE A C 1
ATOM 2164 O O . PHE A 1 257 ? -7.038 1.997 14.740 1.00 90.50 257 PHE A O 1
ATOM 2171 N N . LEU A 1 258 ? -5.325 1.885 16.208 1.00 92.00 258 LEU A N 1
ATOM 2172 C CA . LEU A 1 258 ? -6.023 2.466 17.356 1.00 92.00 258 LEU A CA 1
ATOM 2173 C C . LEU A 1 258 ? -5.238 3.654 17.903 1.00 92.00 258 LEU A C 1
ATOM 2175 O O . LEU A 1 258 ? -4.028 3.739 17.727 1.00 92.00 258 LEU A O 1
ATOM 2179 N N . LYS A 1 259 ? -5.958 4.566 18.557 1.00 92.81 259 LYS A N 1
ATOM 2180 C CA . LYS A 1 259 ? -5.378 5.718 19.258 1.00 92.81 259 LYS A CA 1
ATOM 2181 C C . LYS A 1 259 ? -4.934 5.351 20.678 1.00 92.81 259 LYS A C 1
ATOM 2183 O O . LYS A 1 259 ? -3.924 5.846 21.157 1.00 92.81 259 LYS A O 1
ATOM 2188 N N . HIS A 1 260 ? -5.684 4.454 21.318 1.00 94.75 260 HIS A N 1
ATOM 2189 C CA . HIS A 1 260 ? -5.465 4.018 22.693 1.00 94.75 260 HIS A CA 1
ATOM 2190 C C . HIS A 1 260 ? -5.044 2.550 22.712 1.00 94.75 260 HIS A C 1
ATOM 2192 O O . HIS A 1 260 ? -5.681 1.708 22.067 1.00 94.75 260 HIS A O 1
ATOM 2198 N N . TRP A 1 261 ? -3.991 2.260 23.465 1.00 95.62 261 TRP A N 1
ATOM 2199 C CA . TRP A 1 261 ? -3.365 0.951 23.588 1.00 95.62 261 TRP A CA 1
ATOM 2200 C C . TRP A 1 261 ? -3.023 0.647 25.045 1.00 95.62 261 TRP A C 1
ATOM 2202 O O . TRP A 1 261 ? -2.936 1.548 25.873 1.00 95.62 261 TRP A O 1
ATOM 2212 N N . TRP A 1 262 ? -2.821 -0.633 25.344 1.00 94.88 262 TRP A N 1
ATOM 2213 C CA . TRP A 1 262 ? -2.349 -1.109 26.642 1.00 94.88 262 TRP A CA 1
ATOM 2214 C C . TRP A 1 262 ? -0.966 -1.718 26.442 1.00 94.88 262 TRP A C 1
ATOM 2216 O O . TRP A 1 262 ? -0.861 -2.772 25.817 1.00 94.88 262 TRP A O 1
ATOM 2226 N N . LYS A 1 263 ? 0.089 -1.031 26.883 1.00 93.62 263 LYS A N 1
ATOM 2227 C CA . LYS A 1 263 ? 1.479 -1.483 26.733 1.00 93.62 263 LYS A CA 1
ATOM 2228 C C . LYS A 1 263 ? 1.833 -2.421 27.882 1.00 93.62 263 LYS A C 1
ATOM 2230 O O . LYS A 1 263 ? 1.575 -2.085 29.030 1.00 93.62 263 LYS A O 1
ATOM 2235 N N . GLU A 1 264 ? 2.378 -3.592 27.584 1.00 91.44 264 GLU A N 1
ATOM 2236 C CA . GLU A 1 264 ? 2.812 -4.557 28.598 1.00 91.44 264 GLU A CA 1
ATOM 2237 C C . GLU A 1 264 ? 4.034 -3.998 29.347 1.00 91.44 264 GLU A C 1
ATOM 2239 O O . GLU A 1 264 ? 4.961 -3.464 28.733 1.00 91.44 264 GLU A O 1
ATOM 2244 N N . LYS A 1 265 ? 4.016 -4.070 30.680 1.00 87.88 265 LYS A N 1
ATOM 2245 C CA . LYS A 1 265 ? 5.143 -3.669 31.527 1.00 87.88 265 LYS A CA 1
ATOM 2246 C C . LYS A 1 265 ? 6.251 -4.713 31.396 1.00 87.88 265 LYS A C 1
ATOM 2248 O O . LYS A 1 265 ? 5.981 -5.911 31.445 1.00 87.88 265 LYS A O 1
ATOM 2253 N N . SER A 1 266 ? 7.496 -4.268 31.263 1.00 73.19 266 SER A N 1
ATOM 2254 C CA . SER A 1 266 ? 8.657 -5.155 31.333 1.00 73.19 266 SER A CA 1
ATOM 2255 C C . SER A 1 266 ? 8.700 -5.830 32.707 1.00 73.19 266 SER A C 1
ATOM 2257 O O . SER A 1 266 ? 8.676 -5.144 33.730 1.00 73.19 266 SER A O 1
ATOM 2259 N N . ARG A 1 267 ? 8.750 -7.167 32.741 1.00 60.44 267 ARG A N 1
ATOM 2260 C CA . ARG A 1 267 ? 9.065 -7.896 33.977 1.00 60.44 267 ARG A CA 1
ATOM 2261 C C . ARG A 1 267 ? 10.502 -7.560 34.398 1.00 60.44 267 ARG A C 1
ATOM 2263 O O . ARG A 1 267 ? 11.355 -7.474 33.514 1.00 60.44 267 ARG A O 1
ATOM 2270 N N . PRO A 1 268 ? 10.784 -7.405 35.700 1.00 56.41 268 PRO A N 1
ATOM 2271 C CA . PRO A 1 268 ? 12.159 -7.369 36.167 1.00 56.41 268 PRO A CA 1
ATOM 2272 C C . PRO A 1 268 ? 12.801 -8.747 35.928 1.00 56.41 268 PRO A C 1
ATOM 2274 O O . PRO A 1 268 ? 12.355 -9.753 36.470 1.00 56.41 268 PRO A O 1
ATOM 2277 N N . GLU A 1 269 ? 13.755 -8.746 35.000 1.00 50.16 269 GLU A N 1
ATOM 2278 C CA . GLU A 1 269 ? 14.947 -9.593 34.871 1.00 50.16 269 GLU A CA 1
ATOM 2279 C C . GLU A 1 269 ? 14.861 -11.083 35.247 1.00 50.16 269 GLU A C 1
ATOM 2281 O O . GLU A 1 269 ? 14.967 -11.478 36.402 1.00 50.16 269 GLU A O 1
ATOM 2286 N N . THR A 1 270 ? 14.892 -11.926 34.215 1.00 42.19 270 THR A N 1
ATOM 2287 C CA . THR A 1 270 ? 15.813 -13.069 34.196 1.00 42.19 270 THR A CA 1
ATOM 2288 C C . THR A 1 270 ? 16.590 -12.998 32.888 1.00 42.19 270 THR A C 1
ATOM 2290 O O . THR A 1 270 ? 16.006 -13.161 31.819 1.00 42.19 270 THR A O 1
ATOM 2293 N N . THR A 1 271 ? 17.859 -12.614 33.024 1.00 47.81 271 THR A N 1
ATOM 2294 C CA . THR A 1 271 ? 19.015 -12.896 32.159 1.00 47.81 271 THR A CA 1
ATOM 2295 C C . THR A 1 271 ? 18.790 -13.090 30.652 1.00 47.81 271 THR A C 1
ATOM 2297 O O . THR A 1 271 ? 18.243 -14.079 30.181 1.00 47.81 271 THR A O 1
ATOM 2300 N N . GLU A 1 272 ? 19.375 -12.144 29.912 1.00 49.91 272 GLU A N 1
ATOM 2301 C CA . GLU A 1 272 ? 20.122 -12.379 28.673 1.00 49.91 272 GLU A CA 1
ATOM 2302 C C . GLU A 1 272 ? 19.363 -13.035 27.512 1.00 49.91 272 GLU A C 1
ATOM 2304 O O . GLU A 1 272 ? 19.448 -14.232 27.256 1.00 49.91 272 GLU A O 1
ATOM 2309 N N . THR A 1 273 ? 18.710 -12.196 26.704 1.00 44.12 273 THR A N 1
ATOM 2310 C CA . THR A 1 273 ? 19.037 -11.984 25.277 1.00 44.12 273 THR A CA 1
ATOM 2311 C C . THR A 1 273 ? 17.831 -11.379 24.556 1.00 44.12 273 THR A C 1
ATOM 2313 O O . THR A 1 273 ? 16.763 -11.973 24.454 1.00 44.12 273 THR A O 1
ATOM 2316 N N . SER A 1 274 ? 18.080 -10.231 23.928 1.00 47.66 274 SER A N 1
ATOM 2317 C CA . SER A 1 274 ? 17.423 -9.731 22.715 1.00 47.66 274 SER A CA 1
ATOM 2318 C C . SER A 1 274 ? 16.002 -9.151 22.774 1.00 47.66 274 SER A C 1
ATOM 2320 O O . SER A 1 274 ? 15.021 -9.754 23.186 1.00 47.66 274 SER A O 1
ATOM 2322 N N . SER A 1 275 ? 15.932 -7.974 22.154 1.00 46.66 275 SER A N 1
ATOM 2323 C CA . SER A 1 275 ? 14.762 -7.347 21.553 1.00 46.66 275 SER A CA 1
ATOM 2324 C C . SER A 1 275 ? 13.652 -6.889 22.496 1.00 46.66 275 SER A C 1
ATOM 2326 O O . SER A 1 275 ? 12.639 -7.552 22.721 1.00 46.66 275 SER A O 1
ATOM 2328 N N . ASN A 1 276 ? 13.819 -5.653 22.961 1.00 52.00 276 ASN A N 1
ATOM 2329 C CA . ASN A 1 276 ? 12.801 -4.833 23.604 1.00 52.00 276 ASN A CA 1
ATOM 2330 C C . ASN A 1 276 ? 11.702 -4.461 22.582 1.00 52.00 276 ASN A C 1
ATOM 2332 O O . ASN A 1 276 ? 11.599 -3.327 22.117 1.00 52.00 276 ASN A O 1
ATOM 2336 N N . HIS A 1 277 ? 10.931 -5.447 22.123 1.00 61.41 277 HIS A N 1
ATOM 2337 C CA . HIS A 1 277 ? 9.753 -5.191 21.310 1.00 61.41 277 HIS A CA 1
ATOM 2338 C C . HIS A 1 277 ? 8.629 -4.746 22.239 1.00 61.41 277 HIS A C 1
ATOM 2340 O O . HIS A 1 277 ? 8.109 -5.548 23.010 1.00 61.41 277 HIS A O 1
ATOM 2346 N N . ASP A 1 278 ? 8.237 -3.477 22.142 1.00 82.94 278 ASP A N 1
ATOM 2347 C CA . ASP A 1 278 ? 7.057 -2.956 22.826 1.00 82.94 278 ASP A CA 1
ATOM 2348 C C . ASP A 1 278 ? 5.827 -3.829 22.503 1.00 82.94 278 ASP A C 1
ATOM 2350 O O . ASP A 1 278 ? 5.337 -3.877 21.369 1.00 82.94 278 ASP A O 1
ATOM 2354 N N . ARG A 1 279 ? 5.340 -4.558 23.513 1.00 91.38 279 ARG A N 1
ATOM 2355 C CA . ARG A 1 279 ? 4.188 -5.461 23.414 1.00 91.38 279 ARG A CA 1
ATOM 2356 C C . ARG A 1 279 ? 2.915 -4.712 23.777 1.00 91.38 279 ARG A C 1
ATOM 2358 O O . ARG A 1 279 ? 2.853 -4.028 24.795 1.00 91.38 279 ARG A O 1
ATOM 2365 N N . TYR A 1 280 ? 1.885 -4.850 22.945 1.00 94.50 280 TYR A N 1
ATOM 2366 C CA . TYR A 1 280 ? 0.633 -4.115 23.106 1.00 94.50 280 TYR A CA 1
ATOM 2367 C C . TYR A 1 280 ? -0.590 -5.032 23.110 1.00 94.50 280 TYR A C 1
ATOM 2369 O O . TYR A 1 280 ? -0.683 -5.994 22.347 1.00 94.50 280 TYR A O 1
ATOM 2377 N N . MET A 1 281 ? -1.598 -4.655 23.893 1.00 95.00 281 MET A N 1
ATOM 2378 C CA . MET A 1 281 ? -2.950 -5.203 23.864 1.00 95.00 281 MET A CA 1
ATOM 2379 C C . MET A 1 281 ? -3.954 -4.144 23.401 1.00 95.00 281 MET A C 1
ATOM 2381 O O . MET A 1 281 ? -3.905 -2.975 23.787 1.00 95.00 281 MET A O 1
ATOM 2385 N N . CYS A 1 282 ? -4.903 -4.546 22.552 1.00 94.75 282 CYS A N 1
ATOM 2386 C CA . CYS A 1 282 ? -6.000 -3.667 22.154 1.00 94.75 282 CYS A CA 1
ATOM 2387 C C . CYS A 1 282 ? -7.026 -3.526 23.288 1.00 94.75 282 CYS A C 1
ATOM 2389 O O . CYS A 1 282 ? -7.252 -4.473 24.044 1.00 94.75 282 CYS A O 1
ATOM 2391 N N . SER A 1 283 ? -7.723 -2.386 23.352 1.00 93.88 283 SER A N 1
ATOM 2392 C CA . SER A 1 283 ? -8.722 -2.126 24.402 1.00 93.88 283 SER A CA 1
ATOM 2393 C C . SER A 1 283 ? -9.844 -3.164 24.441 1.00 93.88 283 SER A C 1
ATOM 2395 O O . SER A 1 283 ? -10.409 -3.395 25.500 1.00 93.88 283 SER A O 1
ATOM 2397 N N . ARG A 1 284 ? -10.153 -3.830 23.315 1.00 92.81 284 ARG A N 1
ATOM 2398 C CA . ARG A 1 284 ? -11.145 -4.914 23.292 1.00 92.81 284 ARG A CA 1
ATOM 2399 C C . ARG A 1 284 ? -10.668 -6.163 24.020 1.00 92.81 284 ARG A C 1
ATOM 2401 O O . ARG A 1 284 ? -11.446 -6.713 24.781 1.00 92.81 284 ARG A O 1
ATOM 2408 N N . CYS A 1 285 ? -9.437 -6.616 23.803 1.00 94.44 285 CYS A N 1
ATOM 2409 C CA . CYS A 1 285 ? -8.937 -7.790 24.521 1.00 94.44 285 CYS A CA 1
ATOM 2410 C C . CYS A 1 285 ? -8.711 -7.460 25.993 1.00 94.44 285 CYS A C 1
ATOM 2412 O O . CYS A 1 285 ? -9.199 -8.179 26.851 1.00 94.44 285 CYS A O 1
ATOM 2414 N N . PHE A 1 286 ? -8.063 -6.325 26.268 1.00 94.12 286 PHE A N 1
ATOM 2415 C CA . PHE A 1 286 ? -7.764 -5.915 27.635 1.00 94.12 286 PHE A CA 1
ATOM 2416 C C . PHE A 1 286 ? -9.034 -5.732 28.475 1.00 94.12 286 PHE A C 1
ATOM 2418 O O . PHE A 1 286 ? -9.123 -6.269 29.567 1.00 94.12 286 PHE A O 1
ATOM 2425 N N . ALA A 1 287 ? -10.073 -5.074 27.943 1.00 91.81 287 ALA A N 1
ATOM 2426 C CA . ALA A 1 287 ? -11.311 -4.847 28.693 1.00 91.81 287 ALA A CA 1
ATOM 2427 C C . ALA A 1 287 ? -12.099 -6.118 29.039 1.00 91.81 287 ALA A C 1
ATOM 2429 O O . ALA A 1 287 ? -12.987 -6.053 29.890 1.00 91.81 287 ALA A O 1
ATOM 2430 N N . ASN A 1 288 ? -11.846 -7.228 28.344 1.00 90.38 288 ASN A N 1
ATOM 2431 C CA . ASN A 1 288 ? -12.573 -8.486 28.523 1.00 90.38 288 ASN A CA 1
ATOM 2432 C C . ASN A 1 288 ? -11.781 -9.536 29.300 1.00 90.38 288 ASN A C 1
ATOM 2434 O O . ASN A 1 288 ? -12.346 -10.573 29.627 1.00 90.38 288 ASN A O 1
ATOM 2438 N N . ASP A 1 289 ? -10.522 -9.259 29.627 1.00 90.38 289 ASP A N 1
ATOM 2439 C CA . ASP A 1 289 ? -9.744 -10.090 30.531 1.00 90.38 289 ASP A CA 1
ATOM 2440 C C . ASP A 1 289 ? -9.887 -9.547 31.957 1.00 90.38 289 ASP A C 1
ATOM 2442 O O . ASP A 1 289 ? -9.364 -8.481 32.290 1.00 90.38 289 ASP A O 1
ATOM 2446 N N . TRP A 1 290 ? -10.658 -10.248 32.792 1.00 84.94 290 TRP A N 1
ATOM 2447 C CA . TRP A 1 290 ? -10.986 -9.773 34.138 1.00 84.94 290 TRP A CA 1
ATOM 2448 C C . TRP A 1 290 ? -9.771 -9.708 35.058 1.00 84.94 290 TRP A C 1
ATOM 2450 O O . TRP A 1 290 ? -9.670 -8.796 35.874 1.00 84.94 290 TRP A O 1
ATOM 2460 N N . ASN A 1 291 ? -8.815 -10.613 34.859 1.00 85.88 291 ASN A N 1
ATOM 2461 C CA . ASN A 1 291 ? -7.598 -10.670 35.661 1.00 85.88 291 ASN A CA 1
ATOM 2462 C C . ASN A 1 291 ? -6.660 -9.493 35.360 1.00 85.88 291 ASN A C 1
ATOM 2464 O O . ASN A 1 291 ? -5.792 -9.174 36.168 1.00 85.88 291 ASN A O 1
ATOM 2468 N N . LEU A 1 292 ? -6.820 -8.857 34.193 1.00 88.00 292 LEU A N 1
ATOM 2469 C CA . LEU A 1 292 ? -5.987 -7.740 33.752 1.00 88.00 292 LEU A CA 1
ATOM 2470 C C . LEU A 1 292 ? -6.673 -6.380 33.900 1.00 88.00 292 LEU A C 1
ATOM 2472 O O . LEU A 1 292 ? -5.996 -5.393 34.175 1.00 88.00 292 LEU A O 1
ATOM 2476 N N . VAL A 1 293 ? -7.987 -6.297 33.668 1.00 88.00 293 VAL A N 1
ATOM 2477 C CA . VAL A 1 293 ? -8.693 -5.009 33.537 1.00 88.00 293 VAL A CA 1
ATOM 2478 C C . VAL A 1 293 ? -8.898 -4.284 34.867 1.00 88.00 293 VAL A C 1
ATOM 2480 O O . VAL A 1 293 ? -8.992 -3.053 34.872 1.00 88.00 293 VAL A O 1
ATOM 2483 N N . VAL A 1 294 ? -8.988 -5.023 35.976 1.00 88.31 294 VAL A N 1
ATOM 2484 C CA . VAL A 1 294 ? -9.249 -4.471 37.310 1.00 88.31 294 VAL A CA 1
ATOM 2485 C C . VAL A 1 294 ? -7.968 -3.811 37.853 1.00 88.31 294 VAL A C 1
ATOM 2487 O O . VAL A 1 294 ? -6.935 -4.478 37.916 1.00 88.31 294 VAL A O 1
ATOM 2490 N N . PRO A 1 295 ? -7.997 -2.514 38.220 1.00 86.19 295 PRO A N 1
ATOM 2491 C CA . PRO A 1 295 ? -6.844 -1.835 38.819 1.00 86.19 295 PRO A CA 1
ATOM 2492 C C . PRO A 1 295 ? -6.449 -2.415 40.188 1.00 86.19 295 PRO A C 1
ATOM 2494 O O . PRO A 1 295 ? -7.320 -2.831 40.947 1.00 86.19 295 PRO A O 1
ATOM 2497 N N . GLU A 1 296 ? -5.155 -2.389 40.528 1.00 79.06 296 GLU A N 1
ATOM 2498 C CA . GLU A 1 296 ? -4.622 -2.904 41.804 1.00 79.06 296 GLU A C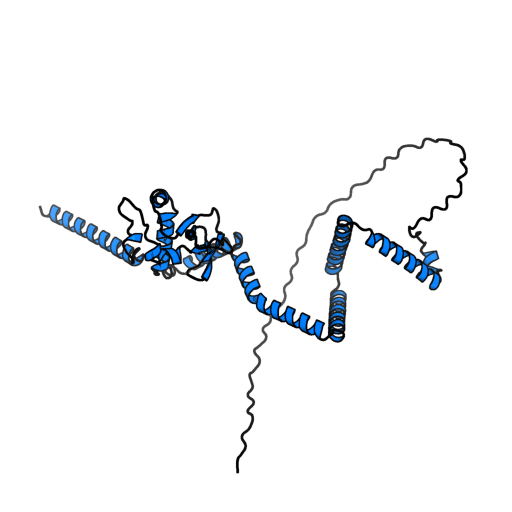A 1
ATOM 2499 C C . GLU A 1 296 ? -4.796 -1.914 42.958 1.00 79.06 296 GLU A C 1
ATOM 2501 O O . GLU A 1 296 ? -5.193 -2.298 44.054 1.00 79.06 296 GLU A O 1
ATOM 2506 N N . THR A 1 297 ? -4.518 -0.629 42.721 1.00 65.50 297 THR A N 1
ATOM 2507 C CA . THR A 1 297 ? -4.627 0.405 43.754 1.00 65.50 297 THR A CA 1
ATOM 2508 C C . THR A 1 297 ? -5.673 1.432 43.354 1.00 65.50 297 THR A C 1
ATOM 2510 O O . THR A 1 297 ? -5.437 2.274 42.486 1.00 65.50 297 THR A O 1
ATOM 2513 N N . PHE A 1 298 ? -6.831 1.392 44.004 1.00 62.28 298 PHE A N 1
ATOM 2514 C CA . PHE A 1 298 ? -7.743 2.525 44.018 1.00 62.28 298 PHE A CA 1
ATOM 2515 C C . PHE A 1 298 ? -8.280 2.727 45.432 1.00 62.28 298 PHE A C 1
ATOM 2517 O O . PHE A 1 298 ? -8.834 1.807 46.024 1.00 62.28 298 PHE A O 1
ATOM 2524 N N . SER A 1 299 ? -8.110 3.934 45.970 1.00 57.66 299 SER A N 1
ATOM 2525 C CA . SER A 1 299 ? -8.501 4.301 47.336 1.00 57.66 299 SER A CA 1
ATOM 2526 C C . SER A 1 299 ? -9.984 4.678 47.479 1.00 57.66 299 SER A C 1
ATOM 2528 O O . SER A 1 299 ? -10.429 4.997 48.577 1.00 57.66 299 SER A O 1
ATOM 2530 N N . GLY A 1 300 ? -10.767 4.640 46.393 1.00 70.75 300 GLY A N 1
ATOM 2531 C CA . GLY A 1 300 ? -12.198 4.965 46.388 1.00 70.75 300 GLY A CA 1
ATOM 2532 C C . GLY A 1 300 ? -13.102 3.825 45.902 1.00 70.75 300 GLY A C 1
ATOM 2533 O O . GLY A 1 300 ? -12.681 2.688 45.698 1.00 70.75 300 GLY A O 1
ATOM 2534 N N . ARG A 1 301 ? -14.380 4.136 45.646 1.00 75.44 301 ARG A N 1
ATOM 2535 C CA . ARG A 1 301 ? -15.342 3.173 45.083 1.00 75.44 301 ARG A CA 1
ATOM 2536 C C . ARG A 1 301 ? -15.082 2.937 43.594 1.00 75.44 301 ARG A C 1
ATOM 2538 O O . ARG A 1 301 ? -15.302 3.835 42.780 1.00 75.44 301 ARG A O 1
ATOM 2545 N N . LEU A 1 302 ? -14.653 1.730 43.227 1.00 80.94 302 LEU A N 1
ATOM 2546 C CA . LEU A 1 302 ? -14.405 1.371 41.829 1.00 80.94 302 LEU A CA 1
ATOM 2547 C C . LEU A 1 302 ? -15.672 1.540 40.960 1.00 80.94 302 LEU A C 1
ATOM 2549 O O . LEU A 1 302 ? -16.766 1.131 41.369 1.00 80.94 302 LEU A O 1
ATOM 2553 N N . PRO A 1 303 ? -15.546 2.107 39.742 1.00 83.12 303 PRO A N 1
ATOM 2554 C CA . PRO A 1 303 ? -16.635 2.154 38.772 1.00 83.12 303 PRO A CA 1
ATOM 2555 C C . PRO A 1 303 ? -17.252 0.777 38.502 1.00 83.12 303 PRO A C 1
ATOM 2557 O O . PRO A 1 303 ? -16.547 -0.230 38.469 1.00 83.12 303 PRO A O 1
ATOM 2560 N N . ARG A 1 304 ? -18.558 0.744 38.184 1.00 84.56 304 ARG A N 1
ATOM 2561 C CA . ARG A 1 304 ? -19.301 -0.501 37.875 1.00 84.56 304 ARG A CA 1
ATOM 2562 C C . ARG A 1 304 ? -18.665 -1.358 36.778 1.00 84.56 304 ARG A C 1
ATOM 2564 O O . ARG A 1 304 ? -18.849 -2.569 36.765 1.00 84.56 304 ARG A O 1
ATOM 2571 N N . LEU A 1 305 ? -17.899 -0.732 35.886 1.00 85.31 305 LEU A N 1
ATOM 2572 C CA . LEU A 1 305 ? -17.124 -1.408 34.848 1.00 85.31 305 LEU A CA 1
ATOM 2573 C C . LEU A 1 305 ? -16.107 -2.420 35.402 1.00 85.31 305 LEU A C 1
ATOM 2575 O O . LEU A 1 305 ? -15.846 -3.417 34.740 1.00 85.31 305 LEU A O 1
ATOM 2579 N N . PHE A 1 306 ? -15.544 -2.167 36.585 1.00 85.69 306 PHE A N 1
ATOM 2580 C CA . PHE A 1 306 ? -14.527 -3.018 37.212 1.00 85.69 306 PHE A CA 1
ATOM 2581 C C . PHE A 1 306 ? -15.092 -3.918 38.314 1.00 85.69 306 PHE A C 1
ATOM 2583 O O . PHE A 1 306 ? -14.375 -4.761 38.834 1.00 85.69 306 PHE A O 1
ATOM 2590 N N . THR A 1 307 ? -16.365 -3.746 38.679 1.00 84.81 307 THR A N 1
ATOM 2591 C CA . THR A 1 307 ? -17.004 -4.522 39.754 1.00 84.81 307 THR A CA 1
ATOM 2592 C C . THR A 1 307 ? -18.064 -5.496 39.250 1.00 84.81 307 THR A C 1
ATOM 2594 O O . THR A 1 307 ? -18.422 -6.421 39.969 1.00 84.81 307 THR A O 1
ATOM 2597 N N . SER A 1 308 ? -18.558 -5.332 38.018 1.00 85.56 308 SER A N 1
ATOM 2598 C CA . SER A 1 308 ? -19.557 -6.220 37.420 1.00 85.56 308 SER A CA 1
ATOM 2599 C C . SER A 1 308 ? -19.102 -6.721 36.043 1.00 85.56 308 SER A C 1
ATOM 2601 O O . SER A 1 308 ? -18.953 -5.910 35.124 1.00 85.56 308 SER A O 1
ATOM 2603 N N . PRO A 1 309 ? -18.932 -8.045 35.858 1.00 82.69 309 PRO A N 1
ATOM 2604 C CA . PRO A 1 309 ? -18.523 -8.627 34.577 1.00 82.69 309 PRO A CA 1
ATOM 2605 C C . PRO A 1 309 ? -19.507 -8.356 33.429 1.00 82.69 309 PRO A C 1
ATOM 2607 O O . PRO A 1 309 ? -19.083 -8.227 32.277 1.00 82.69 309 PRO A O 1
ATOM 2610 N N . ASP A 1 310 ? -20.798 -8.228 33.745 1.00 82.25 310 ASP A N 1
ATOM 2611 C CA . ASP A 1 310 ? -21.891 -8.048 32.780 1.00 82.25 310 ASP A CA 1
ATOM 2612 C C . ASP A 1 310 ? -22.185 -6.580 32.444 1.00 82.25 310 ASP A C 1
ATOM 2614 O O . ASP A 1 310 ? -23.065 -6.279 31.629 1.00 82.25 310 ASP A O 1
ATOM 2618 N N . TYR A 1 311 ? -21.465 -5.647 33.070 1.00 81.88 311 TYR A N 1
ATOM 2619 C CA . TYR A 1 311 ? -21.604 -4.220 32.818 1.00 81.88 311 TYR A CA 1
ATOM 2620 C C . TYR A 1 311 ? -20.737 -3.778 31.624 1.00 81.88 311 TYR A C 1
ATOM 2622 O O . TYR A 1 311 ? -19.626 -4.277 31.446 1.00 81.88 311 TYR A O 1
ATOM 2630 N N . PRO A 1 312 ? -21.174 -2.797 30.810 1.00 83.06 312 PRO A N 1
ATOM 2631 C CA . PRO A 1 312 ? -22.482 -2.125 30.830 1.00 83.06 312 PRO A CA 1
ATOM 2632 C C . PRO A 1 312 ? -23.613 -3.050 30.358 1.00 83.06 312 PRO A C 1
ATOM 2634 O O . PRO A 1 312 ? -23.323 -3.996 29.633 1.00 83.06 312 PRO A O 1
ATOM 2637 N N . PRO A 1 313 ? -24.890 -2.794 30.700 1.00 80.81 313 PRO A N 1
ATOM 2638 C CA . PRO A 1 313 ? -26.043 -3.488 30.120 1.00 80.81 313 PRO A CA 1
ATOM 2639 C C . PRO A 1 313 ? -26.311 -3.027 28.671 1.00 80.81 313 PRO A C 1
ATOM 2641 O O . PRO A 1 313 ? -25.715 -2.055 28.195 1.00 80.81 313 PRO A O 1
ATOM 2644 N N . PRO A 1 314 ? -27.085 -3.786 27.872 1.00 76.75 314 PRO A N 1
ATOM 2645 C CA . PRO A 1 314 ? -27.333 -3.431 26.478 1.00 76.75 314 PRO A CA 1
ATOM 2646 C C . PRO A 1 314 ? -28.299 -2.247 26.414 1.00 76.75 314 PRO A C 1
ATOM 2648 O O . PRO A 1 314 ? -29.222 -2.164 27.223 1.00 76.75 314 PRO A O 1
ATOM 2651 N N . PHE A 1 315 ? -28.137 -1.382 25.409 1.00 67.69 315 PHE A N 1
ATOM 2652 C CA . PHE A 1 315 ? -28.936 -0.157 25.241 1.00 67.69 315 PHE A CA 1
ATOM 2653 C C . PHE A 1 315 ? -30.457 -0.385 25.338 1.00 67.69 315 PHE A C 1
ATOM 2655 O O . PHE A 1 315 ? -31.167 0.435 25.916 1.00 67.69 315 PHE A O 1
ATOM 2662 N N . ARG A 1 316 ? -30.978 -1.519 24.834 1.00 62.75 316 ARG A N 1
ATOM 2663 C CA . ARG A 1 316 ? -32.412 -1.847 24.953 1.00 62.75 316 ARG A CA 1
ATOM 2664 C C . ARG A 1 316 ? -32.868 -2.019 26.404 1.00 62.75 316 ARG A C 1
ATOM 2666 O O . ARG A 1 316 ? -33.955 -1.565 26.735 1.00 62.75 316 ARG A O 1
ATOM 2673 N N . LYS A 1 317 ? -32.056 -2.627 27.279 1.00 56.44 317 LYS A N 1
ATOM 2674 C CA . LYS A 1 317 ? -32.424 -2.820 28.693 1.00 56.44 317 LYS A CA 1
ATOM 2675 C C . LYS A 1 317 ? -32.436 -1.493 29.460 1.00 56.44 317 LYS A C 1
ATOM 2677 O O . LYS A 1 317 ? -33.278 -1.333 30.332 1.00 56.44 317 LYS A O 1
ATOM 2682 N N . GLU A 1 318 ? -31.560 -0.544 29.127 1.00 57.66 318 GLU A N 1
ATOM 2683 C CA . GLU A 1 318 ? -31.574 0.803 29.726 1.00 57.66 318 GLU A CA 1
ATOM 2684 C C . GLU A 1 318 ? -32.778 1.623 29.258 1.00 57.66 318 GLU A C 1
ATOM 2686 O O . GLU A 1 318 ? -33.476 2.186 30.093 1.00 57.66 318 GLU A O 1
ATOM 2691 N N . ARG A 1 319 ? -33.090 1.624 27.953 1.00 56.88 319 ARG A N 1
ATOM 2692 C CA . ARG A 1 319 ? -34.252 2.354 27.419 1.00 56.88 319 ARG A CA 1
ATOM 2693 C C . ARG A 1 319 ? -35.580 1.791 27.929 1.00 56.88 319 ARG A C 1
ATOM 2695 O O . ARG A 1 319 ? -36.458 2.559 28.291 1.00 56.88 319 ARG A O 1
ATOM 2702 N N . LEU A 1 320 ? -35.715 0.466 28.019 1.00 59.53 320 LEU A N 1
ATOM 2703 C CA . LEU A 1 320 ? -36.910 -0.165 28.592 1.00 59.53 320 LEU A CA 1
ATOM 2704 C C . LEU A 1 320 ? -37.058 0.142 30.088 1.00 59.53 320 LEU A C 1
ATOM 2706 O O . LEU A 1 320 ? -38.163 0.430 30.533 1.00 59.53 320 LEU A O 1
ATOM 2710 N N . LYS A 1 321 ? -35.961 0.137 30.859 1.00 60.16 321 LYS A N 1
ATOM 2711 C CA . LYS A 1 321 ? -35.985 0.521 32.280 1.00 60.16 321 LYS A CA 1
ATOM 2712 C C . LYS A 1 321 ? -36.308 2.002 32.481 1.00 60.16 321 LYS A C 1
ATOM 2714 O O . LYS A 1 321 ? -37.111 2.312 33.350 1.00 60.16 321 LYS A O 1
ATOM 2719 N N . ALA A 1 322 ? -35.727 2.894 31.679 1.00 59.75 322 ALA A N 1
ATOM 2720 C CA . ALA A 1 322 ? -35.998 4.330 31.739 1.00 59.75 322 ALA A CA 1
ATOM 2721 C C . ALA A 1 322 ? -37.449 4.650 31.347 1.00 59.75 322 ALA A C 1
ATOM 2723 O O . ALA A 1 322 ? -38.116 5.404 32.043 1.00 59.75 322 ALA A O 1
ATOM 2724 N N . ASN A 1 323 ? -37.965 4.014 30.291 1.00 64.75 323 ASN A N 1
ATOM 2725 C CA . ASN A 1 323 ? -39.358 4.175 29.877 1.00 64.75 323 ASN A CA 1
ATOM 2726 C C . ASN A 1 323 ? -40.337 3.633 30.929 1.00 64.75 323 ASN A C 1
ATOM 2728 O O . ASN A 1 323 ? -41.362 4.258 31.176 1.00 64.75 323 ASN A O 1
ATOM 2732 N N . LYS A 1 324 ? -40.019 2.494 31.561 1.00 68.06 324 LYS A N 1
ATOM 2733 C CA . LYS A 1 324 ? -40.830 1.930 32.647 1.00 68.06 324 LYS A CA 1
ATOM 2734 C C . LYS A 1 324 ? -40.824 2.842 33.878 1.00 68.06 324 LYS A C 1
ATOM 2736 O O . LYS A 1 324 ? -41.882 3.190 34.368 1.00 68.06 324 LYS A O 1
ATOM 2741 N N . SER A 1 325 ? -39.650 3.325 34.285 1.00 67.81 325 SER A N 1
ATOM 2742 C CA . SER A 1 325 ? -39.515 4.296 35.377 1.00 67.81 325 SER A CA 1
ATOM 2743 C C . SER A 1 325 ? -40.277 5.599 35.110 1.00 67.81 325 SER A C 1
ATOM 2745 O O . SER A 1 325 ? -40.901 6.116 36.025 1.00 67.81 325 SER A O 1
ATOM 2747 N N . ALA A 1 326 ? -40.264 6.122 33.881 1.00 69.25 326 ALA A N 1
ATOM 2748 C CA . ALA A 1 326 ? -41.018 7.326 33.526 1.00 69.25 326 ALA A CA 1
ATOM 2749 C C . ALA A 1 326 ? -42.540 7.097 33.544 1.00 69.25 326 ALA A C 1
ATOM 2751 O O . ALA A 1 326 ? -43.289 7.979 33.951 1.00 69.25 326 ALA A O 1
ATOM 2752 N N . HIS A 1 327 ? -42.994 5.913 33.125 1.00 75.12 327 HIS A N 1
ATOM 2753 C CA . HIS A 1 327 ? -44.398 5.517 33.214 1.00 75.12 327 HIS A CA 1
ATOM 2754 C C . HIS A 1 327 ? -44.853 5.363 34.672 1.00 75.12 327 HIS A C 1
ATOM 2756 O O . HIS A 1 327 ? -45.924 5.841 35.025 1.00 75.12 327 HIS A O 1
ATOM 2762 N N . ASP A 1 328 ? -44.031 4.740 35.520 1.00 79.00 328 ASP A N 1
ATOM 2763 C CA . ASP A 1 328 ? -44.333 4.544 36.941 1.00 79.00 328 ASP A CA 1
ATOM 2764 C C . ASP A 1 328 ? -44.405 5.891 37.691 1.00 79.00 328 ASP A C 1
ATOM 2766 O O . ASP A 1 328 ? -45.336 6.105 38.460 1.00 79.00 328 ASP A O 1
ATOM 2770 N N . ILE A 1 329 ? -43.503 6.838 37.389 1.00 77.38 329 ILE A N 1
ATOM 2771 C CA . ILE A 1 329 ? -43.544 8.212 37.932 1.00 77.38 329 ILE A CA 1
ATOM 2772 C C . ILE A 1 329 ? -44.810 8.954 37.479 1.00 77.38 329 ILE A C 1
ATOM 2774 O O . ILE A 1 329 ? -45.455 9.625 38.277 1.00 77.38 329 ILE A O 1
ATOM 2778 N N . LYS A 1 330 ? -45.186 8.829 36.200 1.00 79.56 330 LYS A N 1
ATOM 2779 C CA . LYS A 1 330 ? -46.400 9.469 35.676 1.00 79.56 330 LYS A CA 1
ATOM 2780 C C . LYS A 1 330 ? -47.663 8.910 36.337 1.00 79.56 330 LYS A C 1
ATOM 2782 O O . LYS A 1 330 ? -48.576 9.663 36.645 1.00 79.56 330 LYS A O 1
ATOM 2787 N N . LYS A 1 331 ? -47.692 7.599 36.574 1.00 81.00 331 LYS A N 1
ATOM 2788 C CA . LYS A 1 331 ? -48.812 6.927 37.230 1.00 81.00 331 LYS A CA 1
ATOM 2789 C C . LYS A 1 331 ? -48.968 7.361 38.691 1.00 81.00 331 LYS A C 1
ATOM 2791 O O . LYS A 1 331 ? -50.090 7.589 39.112 1.00 81.00 331 LYS A O 1
ATOM 2796 N N . GLN A 1 332 ? -47.861 7.519 39.420 1.00 77.31 332 GLN A N 1
ATOM 2797 C CA . GLN A 1 332 ? -47.884 8.053 40.788 1.00 77.31 332 GLN A CA 1
ATOM 2798 C C . GLN A 1 332 ? -48.445 9.478 40.827 1.00 77.31 332 GLN A C 1
ATOM 2800 O O . GLN A 1 332 ? -49.339 9.750 41.611 1.00 77.31 332 GLN A O 1
ATOM 2805 N N . HIS A 1 333 ? -48.023 10.350 39.908 1.00 79.88 333 HIS A N 1
ATOM 2806 C CA . HIS A 1 333 ? -48.559 11.714 39.823 1.00 79.88 333 HIS A CA 1
ATOM 2807 C C . HIS A 1 333 ? -50.071 11.751 39.528 1.00 79.88 333 HIS A C 1
ATOM 2809 O O . HIS A 1 333 ? -50.795 12.544 40.114 1.00 79.88 333 HIS A O 1
ATOM 2815 N N . GLU A 1 334 ? -50.561 10.878 38.639 1.00 83.56 334 GLU A N 1
ATOM 2816 C CA . GLU A 1 334 ? -51.997 10.755 38.335 1.00 83.56 334 GLU A CA 1
ATOM 2817 C C . GLU A 1 334 ? -52.811 10.140 39.495 1.00 83.56 334 GLU A C 1
ATOM 2819 O O . GLU A 1 334 ? -54.027 10.326 39.556 1.00 83.56 334 GLU A O 1
ATOM 2824 N N . GLU A 1 335 ? -52.179 9.367 40.383 1.00 82.38 335 GLU A N 1
ATOM 2825 C CA . GLU A 1 335 ? -52.797 8.810 41.595 1.00 82.38 335 GLU A CA 1
ATOM 2826 C C . GLU A 1 335 ? -52.841 9.866 42.718 1.00 82.38 335 GLU A C 1
ATOM 2828 O O . GLU A 1 335 ? -53.907 10.067 43.299 1.00 82.38 335 GLU A O 1
ATOM 2833 N N . ASP A 1 336 ? -51.754 10.619 42.921 1.00 81.38 336 ASP A N 1
ATOM 2834 C CA . ASP A 1 336 ? -51.660 11.714 43.898 1.00 81.38 336 ASP A CA 1
ATOM 2835 C C . ASP A 1 336 ? -52.629 12.871 43.566 1.00 81.38 336 ASP A C 1
ATOM 2837 O O . ASP A 1 336 ? -53.278 13.423 44.456 1.00 81.38 336 ASP A O 1
ATOM 2841 N N . GLU A 1 337 ? -52.798 13.218 42.281 1.00 80.56 337 GLU A N 1
ATOM 2842 C CA . GLU A 1 337 ? -53.785 14.222 41.842 1.00 80.56 337 GLU A CA 1
ATOM 2843 C C . GLU A 1 337 ? -55.227 13.782 42.141 1.00 80.56 337 GLU A C 1
ATOM 2845 O O . GLU A 1 337 ? -56.038 14.582 42.606 1.00 80.56 337 GLU A O 1
ATOM 2850 N N . LYS A 1 338 ? -55.548 12.496 41.948 1.00 79.94 338 LYS A N 1
ATOM 2851 C CA . LYS A 1 338 ? -56.890 11.952 42.229 1.00 79.94 338 LYS A CA 1
ATOM 2852 C C . LYS A 1 338 ? -57.198 11.838 43.718 1.00 79.94 338 LYS A C 1
ATOM 2854 O O . LYS A 1 338 ? -58.370 11.862 44.095 1.00 79.94 338 LYS A O 1
ATOM 2859 N N . GLU A 1 339 ? -56.180 11.657 44.552 1.00 78.06 339 GLU A N 1
ATOM 2860 C CA . GLU A 1 339 ? -56.325 11.617 46.009 1.00 78.06 339 GLU A CA 1
ATOM 2861 C C . GLU A 1 339 ? -56.525 13.027 46.586 1.00 78.06 339 GLU A C 1
ATOM 2863 O O . GLU A 1 339 ? -57.355 13.223 47.476 1.00 78.06 339 GLU A O 1
ATOM 2868 N N . ASN A 1 340 ? -55.867 14.026 45.992 1.00 72.19 340 ASN A N 1
ATOM 2869 C CA . ASN A 1 340 ? -56.033 15.436 46.341 1.00 72.19 340 ASN A CA 1
ATOM 2870 C C . ASN A 1 340 ? -57.387 16.021 45.884 1.00 72.19 340 ASN A C 1
ATOM 2872 O O . ASN A 1 340 ? -57.888 16.948 46.504 1.00 72.19 340 ASN A O 1
ATOM 2876 N N . GLU A 1 341 ? -58.010 15.474 44.834 1.00 73.50 341 GLU A N 1
ATOM 2877 C CA . GLU A 1 341 ? -59.379 15.837 44.413 1.00 73.50 341 GLU A CA 1
ATOM 2878 C C . GLU A 1 341 ? -60.488 15.166 45.253 1.00 73.50 341 GLU A C 1
ATOM 2880 O O . GLU A 1 341 ? -61.658 15.538 45.139 1.00 73.50 341 GLU A O 1
ATOM 2885 N N . ARG A 1 342 ? -60.156 14.156 46.074 1.00 69.56 342 ARG A N 1
ATOM 2886 C CA . ARG A 1 342 ? -61.106 13.446 46.960 1.00 69.56 342 ARG A CA 1
ATOM 2887 C C . ARG A 1 342 ? -61.089 13.909 48.416 1.00 69.56 342 ARG A C 1
ATOM 2889 O O . ARG A 1 342 ? -61.989 13.508 49.157 1.00 69.56 342 ARG A O 1
ATOM 2896 N N . SER A 1 343 ? -60.073 14.670 48.810 1.00 60.09 343 SER A N 1
ATOM 2897 C CA . SER A 1 343 ? -59.938 15.282 50.139 1.00 60.09 343 SER A CA 1
ATOM 2898 C C . SER A 1 343 ? -60.494 16.698 50.114 1.00 60.09 343 SER A C 1
ATOM 2900 O O . SER A 1 343 ? -61.085 17.105 51.139 1.00 60.09 343 SER A O 1
#

pLDDT: mean 76.88, std 21.71, range [29.55, 98.38]

Solvent-accessible surface area (backbone atoms only — not comparable to full-atom values): 21471 Å² total; per-residue (Å²): 143,82,83,88,88,84,91,84,88,82,88,82,87,86,83,82,89,78,89,83,82,88,82,89,82,88,87,87,87,86,84,91,80,82,89,81,83,90,78,91,80,87,83,80,90,78,90,78,92,74,79,92,74,81,78,76,88,72,82,77,79,67,84,64,84,77,87,75,54,72,68,57,63,73,71,49,50,71,67,58,48,49,54,51,52,50,54,51,50,50,48,51,50,54,53,61,71,71,50,51,73,68,58,47,49,53,51,51,49,54,51,51,51,52,51,51,55,53,61,71,70,48,50,72,65,58,48,49,55,52,51,49,54,52,48,52,50,53,49,54,55,59,71,72,45,50,71,68,56,48,52,53,50,53,49,52,51,51,49,54,58,67,43,41,63,58,54,49,53,52,46,51,52,56,52,56,66,37,66,70,50,40,51,54,50,52,50,53,51,51,53,50,44,71,76,40,76,81,69,79,48,75,64,55,59,40,57,55,52,43,25,16,53,52,48,47,45,41,50,73,34,75,80,40,21,66,60,37,69,62,49,40,44,90,54,44,43,87,43,76,50,99,54,67,46,78,49,59,16,72,84,76,76,41,79,44,76,42,41,57,39,30,34,54,58,83,74,89,78,82,79,92,81,83,78,92,68,89,45,33,32,42,47,51,60,43,50,64,36,71,92,62,55,43,56,76,48,68,99,67,87,77,57,62,69,69,77,33,93,73,36,61,75,42,66,67,61,52,52,54,50,52,53,49,53,52,49,54,53,52,49,49,52,60,48,55,54,55,53,64,75,72,109

Secondary structure (DSSP, 8-state):
---------------------------------------------------------------SPP---HHHHHS--HHHHHHHHHHHHHHHHHHHHT--HHHHHHHHHHHHHHHHHHHHT--HHHHHHHHHHHHHHHHHHHHT--HHHHHHHHHHHHHHHHHHHHHHHHHHHHHHHSHHHHHHHHHHHHHHHHHSTTGGGHHHH-HHHHHHHHHHHHHHSHHHHHHHTT-B-SSEEEEEEEEEEEEEBTTT--EEEEEEEEEEPPP------------EEEHHHHHH-HHHHS-SB-SS---HHHH-TTPSPPHHHHHHHHHHHHHHHHHHHHHHHHHHTT-

Foldseek 3Di:
DDDDDDDDDDDDDDDDDDDDDDDDDDDDDDDDDDDDDDDDDDDDDDDDDDDDDDDDPPPPPPLDQDDDDPVCVVVDDPVRVVVSVVSVVVVVVVVVVPDDPVSVVVVVVVVVVVVVVCVVPDDPVSVVVVVVVVVVVVVVCVVPDDPVRVVVVVVVVVVCVVCVVVVVVVVVVVQCPPPVNVVVVVVVVVVVCVVPPPPVAPQLQDLLNQLLVVLCCQCPHDPSVVLNVQFAWDFWDKDFDPAFDWDQAPPPRDIDGGRIWTWTDDDPDDDDDDDPDTHIHRSSVQSLPLNTVATDDDPDDDPPSNVPNSPPPGPVVVVVVVVVVVVVVVVVVVVVVVVVVVD

Mean predicted aligned error: 18.04 Å